Protein AF-A0A402D3D7-F1 (afdb_monomer)

Mean predicted aligned error: 7.22 Å

Organism: NCBI:txid2219043

Sequence (262 aa):
MSFYAYNIAIKGPTQAETASYFEGLGEIGVVTPQENGTTVFSSEDCTEKNHIERLARAASQRFACPALAMHNYDDALLWYQLIVNGQLADEYHSCPAYFDYGGRANIPEEPDGGNARTLCATWGIDNAWIPLIEGIFRETKNTTRDSPELSDEIRNFLWRGGELPSATSESEGSQFARALQALPQAMQDDFLSNFSQACIAAGVGDRTSEAASRFGFLQERGRHAALAAALGLPLSVLSLCSVEEEDMIPEGSILIGIDEEE

Solvent-accessible surface area (backbone atoms only — not comparable to full-atom values): 14201 Å² total; per-residue (Å²): 132,88,56,61,25,41,36,32,40,33,46,63,60,50,37,69,60,50,41,55,51,42,40,73,72,70,41,40,31,40,25,33,51,60,31,92,52,24,18,36,41,36,42,73,79,63,84,48,77,71,54,54,51,52,51,27,23,51,50,7,44,75,69,68,22,46,16,37,27,36,40,40,47,70,52,72,32,51,35,38,38,38,22,47,61,42,37,84,74,42,46,28,29,51,39,70,51,68,81,72,69,85,69,86,88,78,76,86,43,69,52,42,72,57,56,34,63,60,51,27,61,73,70,70,46,64,77,80,49,30,56,34,48,41,14,58,58,66,48,65,71,77,65,40,84,88,39,62,65,63,49,51,52,52,47,42,26,73,75,68,70,54,75,77,79,79,85,54,93,80,61,74,61,23,57,29,21,54,28,45,70,69,39,60,67,71,59,38,54,55,42,52,53,43,18,22,53,16,16,43,41,38,73,62,38,58,59,45,40,60,50,25,57,59,66,24,56,91,43,37,56,56,41,50,17,44,50,35,34,76,69,50,48,47,49,56,69,34,21,58,61,43,71,90,46,94,83,56,72,57,86,80,45,45,78,27,74,69,72,91,75,131

pLDDT: mean 82.97, std 15.51, range [39.25, 98.56]

Nearest PDB structures (foldseek):
  4d3g-assembly1_A  TM=5.718E-01  e=2.714E+00  Staphylococcus aureus
  4rwx-assembly1_B  TM=5.316E-01  e=2.433E+00  Listeria monocytogenes EGD-e

Radius of gyration: 18.37 Å; Cα contacts (8 Å, |Δi|>4): 488; chains: 1; bounding box: 43×35×58 Å

Structure (mmCIF, N/CA/C/O backbone):
data_AF-A0A402D3D7-F1
#
_entry.id   AF-A0A402D3D7-F1
#
loop_
_atom_site.group_PDB
_atom_site.id
_atom_site.type_symbol
_atom_site.label_atom_id
_atom_site.label_alt_id
_atom_site.label_comp_id
_atom_site.label_asym_id
_atom_site.label_entity_id
_atom_site.label_seq_id
_atom_site.pdbx_PDB_ins_code
_atom_site.Cartn_x
_atom_site.Cartn_y
_atom_site.Cartn_z
_atom_site.occupancy
_atom_site.B_iso_or_equiv
_atom_site.auth_seq_id
_atom_site.auth_comp_id
_atom_site.auth_asym_id
_atom_site.auth_atom_id
_atom_site.pdbx_PDB_model_num
ATOM 1 N N . MET A 1 1 ? 20.363 5.714 8.367 1.00 41.06 1 MET A N 1
ATOM 2 C CA . MET A 1 1 ? 19.462 5.114 9.369 1.00 41.06 1 MET A CA 1
ATOM 3 C C . MET A 1 1 ? 18.466 4.314 8.550 1.00 41.06 1 MET A C 1
ATOM 5 O O . MET A 1 1 ? 18.017 4.859 7.556 1.00 41.06 1 MET A O 1
ATOM 9 N N . SER A 1 2 ? 18.262 3.024 8.816 1.00 47.66 2 SER A N 1
ATOM 10 C CA . SER A 1 2 ? 17.297 2.237 8.032 1.00 47.66 2 SER A CA 1
ATOM 11 C C . SER A 1 2 ? 15.904 2.525 8.572 1.00 47.66 2 SER A C 1
ATOM 13 O O . SER A 1 2 ? 15.695 2.403 9.777 1.00 47.66 2 SER A O 1
ATOM 15 N N . PHE A 1 3 ? 14.998 2.951 7.699 1.00 59.91 3 PHE A N 1
ATOM 16 C CA . PHE A 1 3 ? 13.627 3.290 8.060 1.00 59.91 3 PHE A CA 1
ATOM 17 C C . PHE A 1 3 ? 12.706 2.125 7.699 1.00 59.91 3 PHE A C 1
ATOM 19 O O . PHE A 1 3 ? 12.794 1.575 6.598 1.00 59.91 3 PHE A O 1
ATOM 26 N N . TYR A 1 4 ? 11.846 1.744 8.642 1.00 66.06 4 TYR A N 1
ATOM 27 C CA . TYR A 1 4 ? 10.871 0.675 8.466 1.00 66.06 4 TYR A CA 1
ATOM 28 C C . TYR A 1 4 ? 9.486 1.255 8.650 1.00 66.06 4 TYR A C 1
ATOM 30 O O . TYR A 1 4 ? 9.070 1.542 9.768 1.00 66.06 4 TYR A O 1
ATOM 38 N N . ALA A 1 5 ? 8.779 1.436 7.545 1.00 72.69 5 ALA A N 1
ATOM 39 C CA . ALA A 1 5 ? 7.385 1.815 7.617 1.00 72.69 5 ALA A CA 1
ATOM 40 C C . ALA A 1 5 ? 6.522 0.566 7.598 1.00 72.69 5 ALA A C 1
ATOM 42 O O . ALA A 1 5 ? 6.539 -0.216 6.638 1.00 72.69 5 ALA A O 1
ATOM 43 N N . TYR A 1 6 ? 5.778 0.399 8.683 1.00 86.81 6 TYR A N 1
ATOM 44 C CA . TYR A 1 6 ? 4.852 -0.697 8.877 1.00 86.81 6 TYR A CA 1
ATOM 45 C C . TYR A 1 6 ? 3.434 -0.157 8.832 1.00 86.81 6 TYR A C 1
ATOM 47 O O . TYR A 1 6 ? 2.960 0.471 9.777 1.00 86.81 6 TYR A O 1
ATOM 55 N N . ASN A 1 7 ? 2.764 -0.426 7.717 1.00 91.06 7 ASN A N 1
ATOM 56 C CA . ASN A 1 7 ? 1.420 0.061 7.453 1.00 91.06 7 ASN A CA 1
ATOM 57 C C . ASN A 1 7 ? 0.422 -1.096 7.495 1.00 91.06 7 ASN A C 1
ATOM 59 O O . ASN A 1 7 ? 0.678 -2.172 6.952 1.00 91.06 7 ASN A O 1
ATOM 63 N N . ILE A 1 8 ? -0.748 -0.863 8.079 1.00 94.50 8 ILE A N 1
ATOM 64 C CA . ILE A 1 8 ? -1.906 -1.750 7.985 1.00 94.50 8 ILE A CA 1
ATOM 65 C C . ILE A 1 8 ? -3.037 -0.965 7.340 1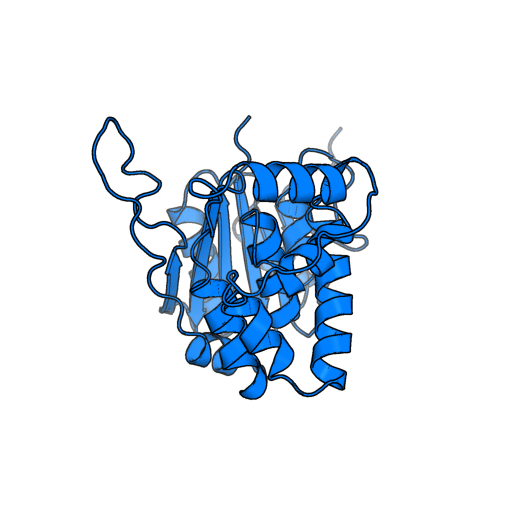.00 94.50 8 ILE A C 1
ATOM 67 O O . ILE A 1 8 ? -3.665 -0.132 7.992 1.00 94.50 8 ILE A O 1
ATOM 71 N N . ALA A 1 9 ? -3.330 -1.256 6.075 1.00 95.62 9 ALA A N 1
ATOM 72 C CA . ALA A 1 9 ? -4.543 -0.763 5.436 1.00 95.62 9 ALA A CA 1
ATOM 73 C C . ALA A 1 9 ? -5.720 -1.668 5.820 1.00 95.62 9 ALA A C 1
ATOM 75 O O . ALA A 1 9 ? -5.636 -2.888 5.677 1.00 95.62 9 ALA A O 1
ATOM 76 N N . ILE A 1 10 ? -6.822 -1.095 6.295 1.00 96.88 10 ILE A N 1
ATOM 77 C CA . ILE A 1 10 ? -8.006 -1.825 6.757 1.00 96.88 10 ILE A CA 1
ATOM 78 C C . ILE A 1 10 ? -9.222 -1.287 6.014 1.00 96.88 10 ILE A C 1
ATOM 80 O O . ILE A 1 10 ? -9.483 -0.085 6.002 1.00 96.88 10 ILE A O 1
ATOM 84 N N . LYS A 1 11 ? -9.978 -2.175 5.369 1.00 96.44 11 LYS A N 1
ATOM 85 C CA . LYS A 1 11 ? -11.151 -1.787 4.582 1.00 96.44 11 LYS A CA 1
ATOM 86 C C . LYS A 1 11 ? -12.425 -1.877 5.419 1.00 96.44 11 LYS A C 1
ATOM 88 O O . LYS A 1 11 ? -12.795 -2.962 5.844 1.00 96.44 11 LYS A O 1
ATOM 93 N N . GLY A 1 12 ? -13.148 -0.776 5.592 1.00 95.62 12 GLY A N 1
ATOM 94 C CA . GLY A 1 12 ? -14.454 -0.743 6.253 1.00 95.62 12 GLY A CA 1
ATOM 95 C C . GLY A 1 12 ? -14.534 0.146 7.496 1.00 95.62 12 GLY A C 1
ATOM 96 O O . GLY A 1 12 ? -15.350 1.071 7.477 1.00 95.62 12 GLY A O 1
ATOM 97 N N . PRO A 1 13 ? -13.761 -0.112 8.573 1.00 97.50 13 PRO A N 1
ATOM 98 C CA . PRO A 1 13 ? -13.899 0.641 9.814 1.00 97.50 13 PRO A CA 1
ATOM 99 C C . PRO A 1 13 ? -13.557 2.114 9.607 1.00 97.50 13 PRO A C 1
ATOM 101 O O . PRO A 1 13 ? -12.724 2.479 8.773 1.00 97.50 13 PRO A O 1
ATOM 104 N N . THR A 1 14 ? -14.213 2.969 10.380 1.00 97.50 14 THR A N 1
ATOM 105 C CA . THR A 1 14 ? -13.919 4.400 10.402 1.00 97.50 14 THR A CA 1
ATOM 106 C C . THR A 1 14 ? -12.546 4.664 11.019 1.00 97.50 14 THR A C 1
ATOM 108 O O . THR A 1 14 ? -11.968 3.823 11.716 1.00 97.50 14 THR A O 1
ATOM 111 N N . GLN A 1 15 ? -12.025 5.870 10.794 1.00 97.06 15 GLN A N 1
ATOM 112 C CA . GLN A 1 15 ? -10.768 6.314 11.393 1.00 97.06 15 GLN A CA 1
ATOM 113 C C . GLN A 1 15 ? -10.805 6.229 12.927 1.00 97.06 15 GLN A C 1
ATOM 115 O O . GLN A 1 15 ? -9.890 5.677 13.528 1.00 97.06 15 GLN A O 1
ATOM 120 N N . ALA A 1 16 ? -11.890 6.692 13.556 1.00 98.00 16 ALA A N 1
ATOM 121 C CA . ALA A 1 16 ? -12.041 6.672 15.012 1.00 98.00 16 ALA A CA 1
ATOM 122 C C . ALA A 1 16 ? -12.113 5.246 15.587 1.00 98.00 16 ALA A C 1
ATOM 124 O O . ALA A 1 16 ? -11.508 4.967 16.619 1.00 98.00 16 ALA A O 1
ATOM 125 N N . GLU A 1 17 ? -12.816 4.325 14.917 1.00 98.38 17 GLU A N 1
ATOM 126 C CA . GLU A 1 17 ? -12.851 2.912 15.323 1.00 98.38 17 GLU A CA 1
ATOM 127 C C . GLU A 1 17 ? -11.474 2.255 15.203 1.00 98.38 17 GLU A C 1
ATOM 129 O O . GLU A 1 17 ? -11.086 1.476 16.073 1.00 98.38 17 GLU A O 1
ATOM 134 N N . THR A 1 18 ? -10.739 2.584 14.138 1.00 97.81 18 THR A N 1
ATOM 135 C CA . THR A 1 18 ? -9.381 2.082 13.902 1.00 97.81 18 THR A CA 1
ATOM 136 C C . THR A 1 18 ? -8.417 2.604 14.971 1.00 97.81 18 THR A C 1
ATOM 138 O O . THR A 1 18 ? -7.719 1.807 15.593 1.00 97.81 18 THR A O 1
ATOM 141 N N . ALA A 1 19 ? -8.434 3.913 15.244 1.00 97.38 19 ALA A N 1
ATOM 142 C CA . ALA A 1 19 ? -7.604 4.550 16.266 1.00 97.38 19 ALA A CA 1
ATOM 143 C C . ALA A 1 19 ? -7.889 3.997 17.663 1.00 97.38 19 ALA A C 1
ATOM 145 O O . ALA A 1 19 ? -6.980 3.492 18.312 1.00 97.38 19 ALA A O 1
ATOM 146 N N . SER A 1 20 ? -9.159 3.974 18.079 1.00 97.88 20 SER A N 1
ATOM 147 C CA . SER A 1 20 ? -9.550 3.443 19.389 1.00 97.88 20 SER A CA 1
ATOM 148 C C . SER A 1 20 ? -9.161 1.971 19.567 1.00 97.88 20 SER A C 1
ATOM 150 O O . SER A 1 20 ? -8.828 1.545 20.672 1.00 97.88 20 SER A O 1
ATOM 152 N N . TYR A 1 21 ? -9.193 1.176 18.492 1.00 98.12 21 TYR A N 1
ATOM 153 C CA . TYR A 1 21 ? -8.779 -0.221 18.554 1.00 98.12 21 TYR A CA 1
ATOM 154 C C . TYR A 1 21 ? -7.278 -0.378 18.796 1.00 98.12 21 TYR A C 1
ATOM 156 O O . TYR A 1 21 ? -6.904 -1.113 19.708 1.00 98.12 21 TYR A O 1
ATOM 164 N N . PHE A 1 22 ? -6.434 0.295 18.010 1.00 96.56 22 PHE A N 1
ATOM 165 C CA . PHE A 1 22 ? -4.980 0.200 18.164 1.00 96.56 22 PHE A CA 1
ATOM 166 C C . PHE A 1 22 ? -4.492 0.860 19.459 1.00 96.56 22 PHE A C 1
ATOM 168 O O . PHE A 1 22 ? -3.678 0.270 20.164 1.00 96.56 22 PHE A O 1
ATOM 175 N N . GLU A 1 23 ? -5.080 1.989 19.858 1.00 95.94 23 GLU A N 1
ATOM 176 C CA . GLU A 1 23 ? -4.831 2.611 21.163 1.00 95.94 23 GLU A CA 1
ATOM 177 C C . GLU A 1 23 ? -5.182 1.653 22.314 1.00 95.94 23 GLU A C 1
ATOM 179 O O . GLU A 1 23 ? -4.407 1.473 23.250 1.00 95.94 23 GLU A O 1
ATOM 184 N N . GLY A 1 24 ? -6.313 0.944 22.220 1.00 96.88 24 GLY A N 1
ATOM 185 C CA . GLY A 1 24 ? -6.710 -0.066 23.204 1.00 96.88 24 GLY A CA 1
ATOM 186 C C . GLY A 1 24 ? -5.789 -1.292 23.272 1.00 96.88 24 GLY A C 1
ATOM 187 O O . GLY A 1 24 ? -5.840 -2.034 24.256 1.00 96.88 24 GLY A O 1
ATOM 188 N N . LEU A 1 25 ? -4.955 -1.517 22.251 1.00 95.06 25 LEU A N 1
ATOM 189 C CA . LEU A 1 25 ? -3.884 -2.519 22.258 1.00 95.06 25 LEU A CA 1
ATOM 190 C C . LEU A 1 25 ? -2.564 -1.972 22.829 1.00 95.06 25 LEU A C 1
ATOM 192 O O . LEU A 1 25 ? -1.652 -2.762 23.065 1.00 95.06 25 LEU A O 1
ATOM 196 N N . GLY A 1 26 ? -2.485 -0.665 23.101 1.00 93.81 26 GLY A N 1
ATOM 197 C CA . GLY A 1 26 ? -1.270 0.022 23.537 1.00 93.81 26 GLY A CA 1
ATOM 198 C C . GLY A 1 26 ? -0.307 0.343 22.395 1.00 93.81 26 GLY A C 1
ATOM 199 O O . GLY A 1 26 ? 0.878 0.528 22.653 1.00 93.81 26 GLY A O 1
ATOM 200 N N . GLU A 1 27 ? -0.791 0.363 21.150 1.00 93.19 27 GLU A N 1
ATOM 201 C CA . GLU A 1 27 ? 0.029 0.696 19.987 1.00 93.19 27 GLU A CA 1
ATOM 202 C C . GLU A 1 27 ? 0.238 2.207 19.858 1.00 93.19 27 GLU A C 1
ATOM 204 O O . GLU A 1 27 ? -0.657 3.000 20.161 1.00 93.19 27 GLU A O 1
ATOM 209 N N . ILE A 1 28 ? 1.415 2.581 19.356 1.00 91.19 28 ILE A N 1
ATOM 210 C CA . ILE A 1 28 ? 1.807 3.967 19.087 1.00 91.19 28 ILE A CA 1
ATOM 211 C C . ILE A 1 28 ? 1.904 4.168 17.576 1.00 91.19 28 ILE A C 1
ATOM 213 O O . ILE A 1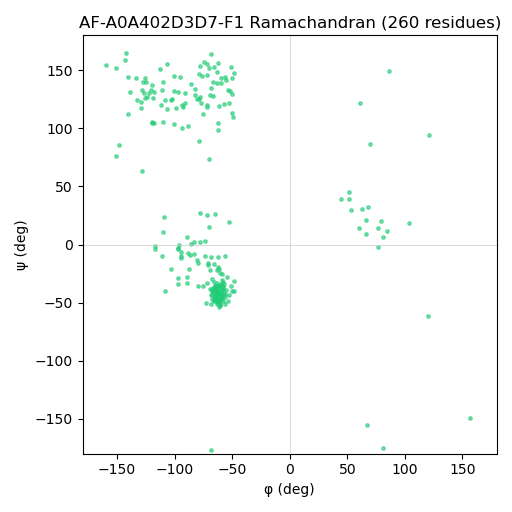 28 ? 2.496 3.349 16.859 1.00 91.19 28 ILE A O 1
ATOM 217 N N . GLY A 1 29 ? 1.317 5.257 17.088 1.00 90.88 29 GLY A N 1
ATOM 218 C CA . GLY A 1 29 ? 1.447 5.655 15.696 1.00 90.88 29 GLY A CA 1
ATOM 219 C C . GLY A 1 29 ? 0.316 6.538 15.192 1.00 90.88 29 GLY A C 1
ATOM 220 O O . GLY A 1 29 ? -0.280 7.319 15.932 1.00 90.88 29 GLY A O 1
ATOM 221 N N . VAL A 1 30 ? 0.016 6.409 13.901 1.00 91.75 30 VAL A N 1
ATOM 222 C CA . VAL A 1 30 ? -0.854 7.343 13.177 1.00 91.75 30 VAL A CA 1
ATOM 223 C C . VAL A 1 30 ? -1.954 6.591 12.442 1.00 91.75 30 VAL A C 1
ATOM 225 O O . VAL A 1 30 ? -1.682 5.629 11.724 1.00 91.75 30 VAL A O 1
ATOM 228 N N . VAL A 1 31 ? -3.198 7.055 12.570 1.00 94.12 31 VAL A N 1
ATOM 229 C CA . VAL A 1 31 ? -4.339 6.564 11.788 1.00 94.12 31 VAL A CA 1
ATOM 230 C C . VAL A 1 31 ? -4.828 7.631 10.818 1.00 94.12 31 VAL A C 1
ATOM 232 O O . VAL A 1 31 ? -5.282 8.705 11.218 1.00 94.12 31 VAL A O 1
ATOM 235 N N . THR A 1 32 ? -4.799 7.310 9.530 1.00 93.62 32 THR A N 1
ATOM 236 C CA . THR A 1 32 ? -5.156 8.229 8.444 1.00 93.62 32 THR A CA 1
ATOM 237 C C . THR A 1 32 ? -6.670 8.435 8.344 1.00 93.62 32 THR A C 1
ATOM 239 O O . THR A 1 32 ? -7.439 7.542 8.729 1.00 93.62 32 THR A O 1
ATOM 242 N N . PRO A 1 33 ? -7.133 9.552 7.749 1.00 93.44 33 PRO A N 1
ATOM 243 C CA . PRO A 1 33 ? -8.512 9.664 7.294 1.00 93.44 33 PRO A CA 1
ATOM 244 C C . PRO A 1 33 ? -8.915 8.471 6.421 1.00 93.44 33 PRO A C 1
ATOM 246 O O . PRO A 1 33 ? -8.077 7.832 5.775 1.00 93.44 33 PRO A O 1
ATOM 249 N N . GLN A 1 34 ? -10.211 8.161 6.417 1.00 93.56 34 GLN A N 1
ATOM 250 C CA . GLN A 1 34 ? -10.735 7.107 5.560 1.00 93.56 34 GLN A CA 1
ATOM 251 C C . GLN A 1 34 ? -10.852 7.620 4.120 1.00 93.56 34 GLN A C 1
ATOM 253 O O . GLN A 1 34 ? -11.614 8.548 3.853 1.00 93.56 34 GLN A O 1
ATOM 258 N N . GLU A 1 35 ? -10.175 6.960 3.185 1.00 91.81 35 GLU A N 1
ATOM 259 C CA . GLU A 1 35 ? -10.289 7.222 1.748 1.00 91.81 35 GLU A CA 1
ATOM 260 C C . GLU A 1 35 ? -10.752 5.947 1.047 1.00 91.81 35 GLU A C 1
ATOM 262 O O . GLU A 1 35 ? -10.261 4.857 1.332 1.00 91.81 35 GLU A O 1
ATOM 267 N N . ASN A 1 36 ? -11.753 6.054 0.169 1.00 90.69 36 ASN A N 1
ATOM 268 C CA . ASN A 1 36 ? -12.335 4.910 -0.551 1.00 90.69 36 ASN A CA 1
ATOM 269 C C . ASN A 1 36 ? -12.787 3.744 0.357 1.00 90.69 36 ASN A C 1
ATOM 271 O O . ASN A 1 36 ? -12.796 2.580 -0.046 1.00 90.69 36 ASN A O 1
ATOM 275 N N . GLY A 1 37 ? -13.191 4.058 1.593 1.00 94.62 37 GLY A N 1
ATOM 276 C CA . GLY A 1 37 ? -13.579 3.058 2.588 1.00 94.62 37 GLY A CA 1
ATOM 277 C C . GLY A 1 37 ? -12.399 2.334 3.241 1.00 94.62 37 GLY A C 1
ATOM 278 O O . GLY A 1 37 ? -12.615 1.309 3.880 1.00 94.62 37 GLY A O 1
ATOM 279 N N . THR A 1 38 ? -11.173 2.837 3.099 1.00 95.81 38 THR A N 1
ATOM 280 C CA . THR A 1 38 ? -9.959 2.282 3.703 1.00 95.81 38 THR A CA 1
ATOM 281 C C . THR A 1 38 ? -9.327 3.289 4.657 1.00 95.81 38 THR A C 1
ATOM 283 O O . THR A 1 38 ? -9.138 4.451 4.310 1.00 95.81 38 THR A O 1
ATOM 286 N N . THR A 1 39 ? -8.988 2.834 5.859 1.00 95.44 39 THR A N 1
ATOM 287 C CA . THR A 1 39 ? -8.128 3.545 6.814 1.00 95.44 39 THR A CA 1
ATOM 288 C C . THR A 1 39 ? -6.770 2.873 6.860 1.00 95.44 39 THR A C 1
ATOM 290 O O . THR A 1 39 ? -6.646 1.687 6.546 1.00 95.44 39 THR A O 1
ATOM 293 N N . VAL A 1 40 ? -5.739 3.618 7.240 1.00 94.38 40 VAL A N 1
ATOM 294 C CA . VAL A 1 40 ? -4.388 3.077 7.383 1.00 94.38 40 VAL A CA 1
ATOM 295 C C . VAL A 1 40 ? -3.885 3.408 8.768 1.00 94.38 40 VAL A C 1
ATOM 297 O O . VAL A 1 40 ? -3.969 4.554 9.195 1.00 94.38 40 VAL A O 1
ATOM 300 N N . PHE A 1 41 ? -3.370 2.397 9.453 1.00 93.81 41 PHE A N 1
ATOM 301 C CA . PHE A 1 41 ? -2.575 2.570 10.657 1.00 93.81 41 PHE A CA 1
ATOM 302 C C . PHE A 1 41 ? -1.096 2.400 10.308 1.00 93.81 41 PHE A C 1
ATOM 304 O O . PHE A 1 41 ? -0.726 1.369 9.744 1.00 93.81 41 PHE A O 1
ATOM 311 N N . SER A 1 42 ? -0.270 3.387 10.639 1.00 90.75 42 SER A N 1
ATOM 312 C CA . SER A 1 42 ? 1.188 3.286 10.579 1.00 90.75 42 SER A CA 1
ATOM 313 C C . SER A 1 42 ? 1.744 3.230 11.987 1.00 90.75 42 SER A C 1
ATOM 315 O O . SER A 1 42 ? 1.483 4.132 12.781 1.00 90.75 42 SER A O 1
ATOM 317 N N . SER A 1 43 ? 2.512 2.185 12.279 1.00 88.38 43 SER A N 1
ATOM 318 C CA . SER A 1 43 ? 3.165 2.005 13.576 1.00 88.38 43 SER A CA 1
ATOM 319 C C . SER A 1 43 ? 4.506 2.738 13.616 1.00 88.38 43 SER A C 1
ATOM 321 O O . SER A 1 43 ? 5.265 2.673 12.648 1.00 88.38 43 SER A O 1
ATOM 323 N N . GLU A 1 44 ? 4.807 3.394 14.737 1.00 82.50 44 GLU A N 1
ATOM 324 C CA . GLU A 1 44 ? 6.103 4.056 14.968 1.00 82.50 44 GLU A CA 1
ATOM 325 C C . GLU A 1 44 ? 7.150 3.136 15.612 1.00 82.50 44 GLU A C 1
ATOM 327 O O . GLU A 1 44 ? 8.344 3.303 15.375 1.00 82.50 44 GLU A O 1
ATOM 332 N N . ASP A 1 45 ? 6.717 2.137 16.387 1.00 76.12 45 ASP A N 1
ATOM 333 C CA . ASP A 1 45 ? 7.607 1.283 17.196 1.00 76.12 45 ASP A CA 1
ATOM 334 C C . ASP A 1 45 ? 7.708 -0.162 16.672 1.00 76.12 45 ASP A C 1
ATOM 336 O O . ASP A 1 45 ? 8.250 -1.074 17.306 1.00 76.12 45 ASP A O 1
ATOM 340 N N . CYS A 1 46 ? 7.189 -0.424 15.473 1.00 71.25 46 CYS A N 1
ATOM 341 C CA . CYS A 1 46 ? 7.316 -1.749 14.895 1.00 71.25 46 CYS A CA 1
ATOM 342 C C . CYS A 1 46 ? 8.747 -1.941 14.378 1.00 71.25 46 CYS A C 1
ATOM 344 O O . CYS A 1 46 ? 9.176 -1.322 13.412 1.00 71.25 46 CYS A O 1
ATOM 346 N N . THR A 1 47 ? 9.501 -2.830 15.019 1.00 70.50 47 THR A N 1
ATOM 347 C CA . THR A 1 47 ? 10.837 -3.260 14.562 1.00 70.50 47 THR A CA 1
ATOM 348 C C . THR A 1 47 ? 10.848 -4.713 14.081 1.00 70.50 47 THR A C 1
ATOM 350 O O . THR A 1 47 ? 11.806 -5.157 13.448 1.00 70.50 47 THR A O 1
ATOM 353 N N . GLU A 1 48 ? 9.760 -5.455 14.316 1.00 75.44 48 GLU A N 1
ATOM 354 C CA . GLU A 1 48 ? 9.644 -6.880 14.010 1.00 75.44 48 GLU A CA 1
ATOM 355 C C . GLU A 1 48 ? 8.524 -7.172 13.002 1.00 75.44 48 GLU A C 1
ATOM 357 O O . GLU A 1 48 ? 7.350 -6.917 13.269 1.00 75.44 48 GLU A O 1
ATOM 362 N N . LYS A 1 49 ? 8.850 -7.865 11.899 1.00 72.50 49 LYS A N 1
ATOM 363 C CA . LYS A 1 49 ? 7.869 -8.361 10.906 1.00 72.50 49 LYS A CA 1
ATOM 364 C C . LYS A 1 49 ? 6.682 -9.095 11.550 1.00 72.50 49 LYS A C 1
ATOM 366 O O . LYS A 1 49 ? 5.540 -8.934 11.138 1.00 72.50 49 LYS A O 1
ATOM 371 N N . ASN A 1 50 ? 6.936 -9.897 12.581 1.00 84.94 50 ASN A N 1
ATOM 372 C CA . ASN A 1 50 ? 5.886 -10.686 13.228 1.00 84.94 50 ASN A CA 1
ATOM 373 C C . ASN A 1 50 ? 4.882 -9.823 14.004 1.00 84.94 50 ASN A C 1
ATOM 375 O O . ASN A 1 50 ? 3.784 -10.290 14.299 1.00 84.94 50 ASN A O 1
ATOM 379 N N . HIS A 1 51 ? 5.256 -8.604 14.393 1.00 89.19 51 HIS A N 1
ATOM 380 C CA . HIS A 1 51 ? 4.384 -7.714 15.144 1.00 89.19 51 HIS A CA 1
ATOM 381 C C . HIS A 1 51 ? 3.268 -7.156 14.250 1.00 89.19 51 HIS A C 1
ATOM 383 O O . HIS A 1 51 ? 2.092 -7.352 14.564 1.00 89.19 51 HIS A O 1
ATOM 389 N N . ILE A 1 52 ? 3.612 -6.603 13.081 1.00 89.75 52 ILE A N 1
ATOM 390 C CA . ILE A 1 52 ? 2.621 -6.037 12.153 1.00 89.75 52 ILE A CA 1
ATOM 391 C C . ILE A 1 52 ? 1.639 -7.089 11.618 1.00 89.75 52 ILE A C 1
ATOM 393 O O . ILE A 1 52 ? 0.445 -6.823 11.485 1.00 89.75 52 ILE A O 1
ATOM 397 N N . GLU A 1 53 ? 2.112 -8.318 11.383 1.00 92.44 53 GLU A N 1
ATOM 398 C CA . GLU A 1 53 ? 1.255 -9.433 10.977 1.00 92.44 53 GLU A CA 1
ATOM 399 C C . GLU A 1 53 ? 0.202 -9.735 12.053 1.00 92.44 53 GLU A C 1
ATOM 401 O O . GLU A 1 53 ? -0.987 -9.864 11.749 1.00 92.44 53 GLU A O 1
ATOM 406 N N . ARG A 1 54 ? 0.615 -9.836 13.325 1.00 94.88 54 ARG A N 1
ATOM 407 C CA . ARG A 1 54 ? -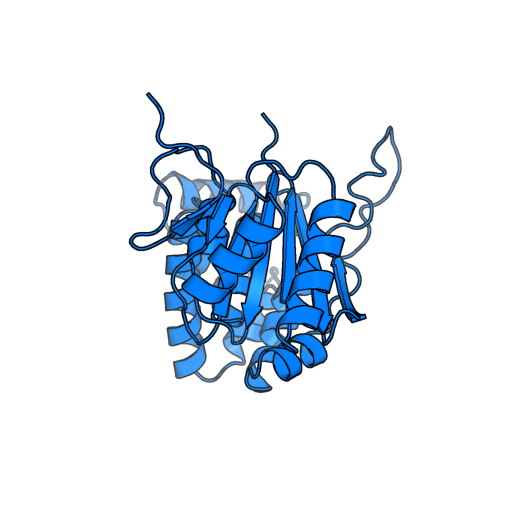0.315 -10.105 14.433 1.00 94.88 54 ARG A CA 1
ATOM 408 C C . ARG A 1 54 ? -1.362 -9.006 14.554 1.00 94.88 54 ARG A C 1
ATOM 410 O O . ARG A 1 54 ? -2.540 -9.326 14.709 1.00 94.88 54 ARG A O 1
ATOM 417 N N . LEU A 1 55 ? -0.945 -7.747 14.448 1.00 95.62 55 LEU A N 1
ATOM 418 C CA . LEU A 1 55 ? -1.842 -6.598 14.488 1.00 95.62 55 LEU A CA 1
ATOM 419 C C . LEU A 1 55 ? -2.857 -6.621 13.344 1.00 95.62 55 LEU A C 1
ATOM 421 O O . LEU A 1 55 ? -4.057 -6.500 13.586 1.00 95.62 55 LEU A O 1
ATOM 425 N N . ALA A 1 56 ? -2.414 -6.864 12.110 1.00 96.62 56 ALA A N 1
ATOM 426 C CA . ALA A 1 56 ? -3.305 -6.923 10.957 1.00 96.62 56 ALA A CA 1
ATOM 427 C C . ALA A 1 56 ? -4.293 -8.099 11.044 1.00 96.62 56 ALA A C 1
ATOM 429 O O . ALA A 1 56 ? -5.469 -7.949 10.704 1.00 96.62 56 ALA A O 1
ATOM 430 N N . ARG A 1 57 ? -3.863 -9.256 11.570 1.00 97.94 57 ARG A N 1
ATOM 431 C CA . ARG A 1 57 ? -4.757 -10.391 11.861 1.00 97.94 57 ARG A CA 1
ATOM 432 C C . ARG A 1 57 ? -5.796 -10.049 12.908 1.00 97.94 57 ARG A C 1
ATOM 434 O O . ARG A 1 57 ? -6.979 -10.316 12.690 1.00 97.94 57 ARG A O 1
ATOM 441 N N . ALA A 1 58 ? -5.367 -9.450 14.013 1.00 97.75 58 ALA A N 1
ATOM 442 C CA . ALA A 1 58 ? -6.254 -9.067 15.096 1.00 97.75 58 ALA A CA 1
ATOM 443 C C . ALA A 1 58 ? -7.283 -8.025 14.620 1.00 97.75 58 ALA A C 1
ATOM 445 O O . ALA A 1 58 ? -8.480 -8.213 14.843 1.00 97.75 58 ALA A O 1
ATOM 446 N N . ALA A 1 59 ? -6.850 -7.012 13.863 1.00 98.06 59 ALA A N 1
ATOM 447 C CA . ALA A 1 59 ? -7.719 -5.999 13.271 1.00 98.06 59 ALA A CA 1
ATOM 448 C C . ALA A 1 59 ? -8.718 -6.606 12.272 1.00 98.06 59 ALA A C 1
ATOM 450 O O . ALA A 1 59 ? -9.928 -6.407 12.398 1.00 98.06 59 ALA A O 1
ATOM 451 N N . SER A 1 60 ? -8.238 -7.417 11.323 1.00 98.56 60 SER A N 1
ATOM 452 C CA . SER A 1 60 ? -9.086 -8.097 10.338 1.00 98.56 60 SER A CA 1
ATOM 453 C C . SER A 1 60 ? -10.162 -8.958 11.007 1.00 98.56 60 SER A C 1
ATOM 455 O O . SER A 1 60 ? -11.328 -8.926 10.608 1.00 98.56 60 SER A O 1
ATOM 457 N N . GLN A 1 61 ? -9.800 -9.696 12.059 1.00 98.38 61 GLN A N 1
ATOM 458 C CA . GLN A 1 61 ? -10.743 -10.497 12.834 1.00 98.38 61 GLN A CA 1
ATOM 459 C C . GLN A 1 61 ? -11.728 -9.625 13.623 1.00 98.38 61 GLN A C 1
ATOM 461 O O . GLN A 1 61 ? -12.925 -9.911 13.638 1.00 98.38 61 GLN A O 1
ATOM 466 N N . ARG A 1 62 ? -11.244 -8.558 14.271 1.00 98.12 62 ARG A N 1
ATOM 467 C CA . ARG A 1 62 ? -12.050 -7.657 15.107 1.00 98.12 62 ARG A CA 1
ATOM 468 C C . ARG A 1 62 ? -13.128 -6.929 14.313 1.00 98.12 62 ARG A C 1
ATOM 470 O O . ARG A 1 62 ? -14.236 -6.751 14.826 1.00 98.12 62 ARG A O 1
ATOM 477 N N . PHE A 1 63 ? -12.782 -6.481 13.112 1.00 98.19 63 PHE A N 1
ATOM 478 C CA . PHE A 1 63 ? -13.658 -5.707 12.237 1.00 98.19 63 PHE A CA 1
ATOM 479 C C . PHE A 1 63 ? -14.368 -6.569 11.185 1.00 98.19 63 PHE A C 1
ATOM 481 O O . PHE A 1 63 ? -15.192 -6.047 10.441 1.00 98.19 63 PHE A O 1
ATOM 488 N N . ALA A 1 64 ? -14.075 -7.876 11.133 1.00 97.69 64 ALA A N 1
ATOM 489 C CA . ALA A 1 64 ? -14.603 -8.812 10.137 1.00 97.69 64 ALA A CA 1
ATOM 490 C C . ALA A 1 64 ? -14.416 -8.304 8.696 1.00 97.69 64 ALA A C 1
ATOM 492 O O . ALA A 1 64 ? -15.336 -8.328 7.875 1.00 97.69 64 ALA A O 1
ATOM 493 N N . CYS A 1 65 ? -13.217 -7.799 8.406 1.00 97.75 65 CYS A N 1
ATOM 494 C CA . CYS A 1 65 ? -12.901 -7.159 7.136 1.00 97.75 65 CYS A CA 1
ATOM 495 C C . CYS A 1 65 ? -11.478 -7.485 6.660 1.00 97.75 65 CYS A C 1
ATOM 497 O O . CYS A 1 65 ? -10.666 -7.995 7.441 1.00 97.75 65 CYS A O 1
ATOM 499 N N . PRO A 1 66 ? -11.153 -7.234 5.381 1.00 98.19 66 PRO A N 1
ATOM 500 C CA . PRO A 1 66 ? -9.791 -7.383 4.894 1.00 98.19 66 PRO A CA 1
ATOM 501 C C . PRO A 1 66 ? -8.828 -6.369 5.515 1.00 98.19 66 PRO A C 1
ATOM 503 O O . PRO A 1 66 ? -9.151 -5.185 5.636 1.00 98.19 66 PRO A O 1
ATOM 506 N N . ALA A 1 67 ? -7.625 -6.836 5.830 1.00 97.81 67 ALA A N 1
ATOM 507 C CA . ALA A 1 67 ? -6.485 -6.002 6.180 1.00 97.81 67 ALA A CA 1
ATOM 508 C C . ALA A 1 67 ? -5.292 -6.348 5.282 1.00 97.81 67 ALA A C 1
ATOM 510 O O . ALA A 1 67 ? -5.082 -7.512 4.938 1.00 97.81 67 ALA A O 1
ATOM 511 N N . LEU A 1 68 ? -4.512 -5.338 4.915 1.00 95.94 68 LEU A N 1
ATOM 512 C CA . LEU A 1 68 ? -3.277 -5.475 4.156 1.00 95.94 68 LEU A CA 1
ATOM 513 C C . LEU A 1 68 ? -2.133 -4.956 5.026 1.00 95.94 68 LEU A C 1
ATOM 515 O O . LEU A 1 68 ? -1.996 -3.748 5.211 1.00 95.94 68 LEU A O 1
ATOM 519 N N . ALA A 1 69 ? -1.341 -5.873 5.580 1.00 93.88 69 ALA A N 1
ATOM 520 C CA . ALA A 1 69 ? -0.092 -5.523 6.243 1.00 93.88 69 ALA A CA 1
ATOM 521 C C . ALA A 1 69 ? 0.963 -5.282 5.166 1.00 93.88 69 ALA A C 1
ATOM 523 O O . ALA A 1 69 ? 1.183 -6.154 4.328 1.00 93.88 69 ALA A O 1
ATOM 524 N N . MET A 1 70 ? 1.602 -4.122 5.182 1.00 90.19 70 MET A N 1
ATOM 525 C CA . MET A 1 70 ? 2.620 -3.724 4.219 1.00 90.19 70 MET A CA 1
ATOM 526 C C . MET A 1 70 ? 3.895 -3.331 4.948 1.00 90.19 70 MET A C 1
ATOM 528 O O . MET A 1 70 ? 3.857 -2.649 5.973 1.00 90.19 70 MET A O 1
ATOM 532 N N . HIS A 1 71 ? 5.023 -3.739 4.380 1.00 84.94 71 HIS A N 1
ATOM 533 C CA . HIS A 1 71 ? 6.343 -3.362 4.857 1.00 84.94 71 HIS A CA 1
ATOM 534 C C . HIS A 1 71 ? 7.189 -2.921 3.668 1.00 84.94 71 HIS A C 1
ATOM 536 O O . HIS A 1 71 ? 7.358 -3.678 2.706 1.00 84.94 71 HIS A O 1
ATOM 542 N N . ASN A 1 72 ? 7.722 -1.705 3.761 1.00 76.81 72 ASN A N 1
ATOM 543 C CA . ASN A 1 72 ? 8.772 -1.224 2.877 1.00 76.81 72 ASN A CA 1
ATOM 544 C C . ASN A 1 72 ? 10.091 -1.194 3.656 1.00 76.81 72 ASN A C 1
ATOM 546 O O . ASN A 1 72 ? 10.209 -0.468 4.643 1.00 76.81 72 ASN A O 1
ATOM 550 N N . TYR A 1 73 ? 11.064 -1.993 3.219 1.00 76.56 73 TYR A N 1
ATOM 551 C CA . TYR A 1 73 ? 12.393 -2.038 3.827 1.00 76.56 73 TYR A CA 1
ATOM 552 C C . TYR A 1 73 ? 13.368 -1.222 2.979 1.00 76.56 73 TYR A C 1
ATOM 554 O O . TYR A 1 73 ? 13.788 -1.703 1.923 1.00 76.56 73 TYR A O 1
ATOM 562 N N . ASP A 1 74 ? 13.721 -0.014 3.437 1.00 74.88 74 ASP A N 1
ATOM 563 C CA . ASP A 1 74 ? 14.753 0.862 2.842 1.00 74.88 74 ASP A CA 1
ATOM 564 C C . ASP A 1 74 ? 14.677 0.956 1.302 1.00 74.88 74 ASP A C 1
ATOM 566 O O . ASP A 1 74 ? 15.677 0.875 0.589 1.00 74.88 74 ASP A O 1
ATOM 570 N N . ASP A 1 75 ? 13.452 1.010 0.769 1.00 73.56 75 ASP A N 1
ATOM 571 C CA . ASP A 1 75 ? 13.127 1.094 -0.667 1.00 73.56 75 ASP A CA 1
ATOM 572 C C . ASP A 1 75 ? 13.635 -0.062 -1.521 1.00 73.56 75 ASP A C 1
ATOM 574 O O . ASP A 1 75 ? 13.666 -0.003 -2.760 1.00 73.56 75 ASP A O 1
ATOM 578 N N . ALA A 1 76 ? 14.043 -1.127 -0.851 1.00 76.00 76 ALA A N 1
ATOM 579 C CA . ALA A 1 76 ? 14.671 -2.280 -1.443 1.00 76.00 76 ALA A CA 1
ATOM 580 C C . ALA A 1 76 ? 13.706 -3.456 -1.567 1.00 76.00 76 ALA A C 1
ATOM 582 O O . ALA A 1 76 ? 13.931 -4.310 -2.432 1.00 76.00 76 ALA A O 1
ATOM 583 N N . LEU A 1 77 ? 12.627 -3.460 -0.775 1.00 82.56 77 LEU A N 1
ATOM 584 C CA . LEU A 1 77 ? 11.640 -4.528 -0.738 1.00 82.56 77 LEU A CA 1
ATOM 585 C C . LEU A 1 77 ? 10.207 -3.997 -0.638 1.00 82.56 77 LEU A C 1
ATOM 587 O O . LEU A 1 77 ? 9.904 -3.218 0.258 1.00 82.56 77 LEU A O 1
ATOM 591 N N . LEU A 1 78 ? 9.327 -4.514 -1.498 1.00 87.00 78 LEU A N 1
ATOM 592 C CA . LEU A 1 78 ? 7.878 -4.500 -1.311 1.00 87.00 78 LEU A CA 1
ATOM 593 C C . LEU A 1 78 ? 7.448 -5.862 -0.771 1.00 87.00 78 LEU A C 1
ATOM 595 O O . LEU A 1 78 ? 7.602 -6.883 -1.447 1.00 87.00 78 LEU A O 1
ATOM 599 N N . TRP A 1 79 ? 6.884 -5.860 0.430 1.00 90.12 79 TRP A N 1
ATOM 600 C CA . TRP A 1 79 ? 6.271 -7.029 1.044 1.00 90.12 79 TRP A CA 1
ATOM 601 C C . TRP A 1 79 ? 4.855 -6.699 1.506 1.00 90.12 79 TRP A C 1
ATOM 603 O O . TRP A 1 79 ? 4.613 -5.621 2.059 1.00 90.12 79 TRP A O 1
ATOM 613 N N . TYR A 1 80 ? 3.924 -7.634 1.313 1.00 93.38 80 TYR A N 1
ATOM 614 C CA . TYR A 1 80 ? 2.618 -7.544 1.954 1.00 93.38 80 TYR A CA 1
ATOM 615 C C . TYR A 1 80 ? 2.072 -8.900 2.386 1.00 93.38 80 TYR A C 1
ATOM 617 O O . TYR A 1 80 ? 2.396 -9.934 1.805 1.00 93.38 80 TYR A O 1
ATOM 625 N N . GLN A 1 81 ? 1.147 -8.859 3.342 1.00 95.88 81 GLN A N 1
ATOM 626 C CA . GLN A 1 81 ? 0.215 -9.942 3.636 1.00 95.88 81 GLN A CA 1
ATOM 627 C C . GLN A 1 81 ? -1.222 -9.441 3.560 1.00 95.88 81 GLN A C 1
ATOM 629 O O . GLN A 1 81 ? -1.602 -8.476 4.226 1.00 95.88 81 GLN A O 1
ATOM 634 N N . LEU A 1 82 ? -2.029 -10.135 2.762 1.00 97.81 82 LEU A N 1
ATOM 635 C CA . LEU A 1 82 ? -3.466 -9.946 2.699 1.00 97.81 82 LEU A CA 1
ATOM 636 C C . LEU A 1 82 ? -4.128 -10.887 3.697 1.00 97.81 82 LEU A C 1
ATOM 638 O O . LEU A 1 82 ? -3.987 -12.110 3.624 1.00 97.81 82 LEU A O 1
ATOM 642 N N . ILE A 1 83 ? -4.884 -10.309 4.616 1.00 98.50 83 ILE A N 1
ATOM 643 C CA . ILE A 1 83 ? -5.506 -11.026 5.716 1.00 98.50 83 ILE A CA 1
ATOM 644 C C . ILE A 1 83 ? -7.014 -10.814 5.657 1.00 98.50 83 ILE A C 1
ATOM 646 O O . ILE A 1 83 ? -7.497 -9.689 5.547 1.00 98.50 83 ILE A O 1
ATOM 650 N N . VAL A 1 84 ? -7.770 -11.907 5.739 1.00 98.19 84 VAL A N 1
ATOM 651 C CA . VAL A 1 84 ? -9.234 -11.902 5.691 1.00 98.19 84 VAL A CA 1
ATOM 652 C C . VAL A 1 84 ? -9.763 -12.707 6.868 1.00 98.19 84 VAL A C 1
ATOM 654 O O . VAL A 1 84 ? -9.433 -13.881 7.029 1.00 98.19 84 VAL A O 1
ATOM 657 N N . ASN A 1 85 ? -10.587 -12.075 7.706 1.00 97.06 85 ASN A N 1
ATOM 658 C CA . ASN A 1 85 ? -11.118 -12.662 8.939 1.00 97.06 85 ASN A CA 1
ATOM 659 C C . ASN A 1 85 ? -10.015 -13.259 9.841 1.00 97.06 85 ASN A C 1
ATOM 661 O O . ASN A 1 85 ? -10.174 -14.342 10.405 1.00 97.06 85 ASN A O 1
ATOM 665 N N . GLY A 1 86 ? -8.870 -12.574 9.932 1.00 97.44 86 GLY A N 1
ATOM 666 C CA . GLY A 1 86 ? -7.701 -13.012 10.706 1.00 97.44 86 GLY A CA 1
ATOM 667 C C . GLY A 1 86 ? -6.859 -14.127 10.065 1.00 97.44 86 GLY A C 1
ATOM 668 O O . GLY A 1 86 ? -5.819 -14.504 10.612 1.00 97.44 86 GLY A O 1
ATOM 669 N N . GLN A 1 87 ? -7.251 -14.647 8.898 1.00 98.19 87 GLN A N 1
ATOM 670 C CA . GLN A 1 87 ? -6.526 -15.696 8.175 1.00 98.19 87 GLN A CA 1
ATOM 671 C C . GLN A 1 87 ? -5.699 -15.120 7.026 1.00 98.19 87 GLN A C 1
ATOM 673 O O . GLN A 1 87 ? -6.119 -14.169 6.376 1.00 98.19 87 GLN A O 1
ATOM 678 N N . LEU A 1 88 ? -4.525 -15.709 6.772 1.00 98.00 88 LEU A N 1
ATOM 679 C CA . LEU A 1 88 ? -3.689 -15.301 5.642 1.00 98.00 88 LEU A CA 1
ATOM 680 C C . LEU A 1 88 ? -4.360 -15.779 4.358 1.00 98.00 88 LEU A C 1
ATOM 682 O O . LEU A 1 88 ? -4.567 -16.980 4.192 1.00 98.00 88 LEU A O 1
ATOM 686 N N . ALA A 1 89 ? -4.718 -14.840 3.493 1.00 97.94 89 ALA A N 1
ATOM 687 C CA . ALA A 1 89 ? -5.310 -15.122 2.194 1.00 97.94 89 ALA A CA 1
ATOM 688 C C . ALA A 1 89 ? -4.257 -15.097 1.081 1.00 97.94 89 ALA A C 1
ATOM 690 O O . ALA A 1 89 ? -4.377 -15.854 0.120 1.00 97.94 89 ALA A O 1
ATOM 691 N N . ASP A 1 90 ? -3.251 -14.231 1.214 1.00 97.88 90 ASP A N 1
ATOM 692 C CA . ASP A 1 90 ? -2.176 -14.062 0.240 1.00 97.88 90 ASP A CA 1
ATOM 693 C C . ASP A 1 90 ? -0.954 -13.390 0.884 1.00 97.88 90 ASP A C 1
ATOM 695 O O . ASP A 1 90 ? -1.094 -12.643 1.854 1.00 97.88 90 ASP A O 1
ATOM 699 N N . GLU A 1 91 ? 0.232 -13.629 0.339 1.00 96.19 91 GLU A N 1
ATOM 700 C CA . GLU A 1 91 ? 1.487 -12.977 0.732 1.00 96.19 91 GLU A CA 1
ATOM 701 C C . GLU A 1 91 ? 2.292 -12.687 -0.530 1.00 96.19 91 GLU A C 1
ATOM 703 O O . GLU A 1 91 ? 2.272 -13.480 -1.467 1.00 96.19 91 GLU A O 1
ATOM 708 N N . TYR A 1 92 ? 3.000 -11.564 -0.553 1.00 94.44 92 TYR A N 1
ATOM 709 C CA . TYR A 1 92 ? 3.894 -11.198 -1.644 1.00 94.44 92 TYR A CA 1
ATOM 710 C C . TYR A 1 92 ? 5.227 -10.712 -1.105 1.00 94.44 92 TYR A C 1
ATOM 712 O O . TYR A 1 92 ? 5.278 -9.979 -0.114 1.00 94.44 92 TYR A O 1
ATOM 720 N N . HIS A 1 93 ? 6.296 -11.060 -1.813 1.00 91.62 93 HIS A N 1
ATOM 721 C CA . HIS A 1 93 ? 7.651 -10.664 -1.480 1.00 91.62 93 HIS A CA 1
ATOM 722 C C . HIS A 1 93 ? 8.428 -10.320 -2.758 1.00 91.62 93 HIS A C 1
ATOM 724 O O . HIS A 1 93 ? 8.744 -11.208 -3.546 1.00 91.62 93 HIS A O 1
ATOM 730 N N . SER A 1 94 ? 8.785 -9.044 -2.969 1.00 89.44 94 SER A N 1
ATOM 731 C CA . SER A 1 94 ? 9.443 -8.628 -4.223 1.00 89.44 94 SER A CA 1
ATOM 732 C C . SER A 1 94 ? 10.884 -9.119 -4.388 1.00 89.44 94 SER A C 1
ATOM 734 O O . SER A 1 94 ? 11.409 -9.113 -5.499 1.00 89.44 94 SER A O 1
ATOM 736 N N . CYS A 1 95 ? 11.534 -9.540 -3.299 1.00 87.06 95 CYS A N 1
ATOM 737 C CA . CYS A 1 95 ? 12.887 -10.108 -3.318 1.00 87.06 95 CYS A CA 1
ATOM 738 C C . CYS A 1 95 ? 13.094 -11.113 -2.162 1.00 87.06 95 CYS A C 1
ATOM 740 O O . CYS A 1 95 ? 13.678 -10.730 -1.151 1.00 87.06 95 CYS A O 1
ATOM 742 N N . PRO A 1 96 ? 12.568 -12.353 -2.226 1.00 84.75 96 PRO A N 1
ATOM 743 C CA . PRO A 1 96 ? 12.565 -13.314 -1.103 1.00 84.75 96 PRO A CA 1
ATOM 744 C C . PRO A 1 96 ? 13.931 -13.515 -0.437 1.00 84.75 96 PRO A C 1
ATOM 746 O O . PRO A 1 96 ? 14.042 -13.491 0.786 1.00 84.75 96 PRO A O 1
ATOM 749 N N . ALA A 1 97 ? 14.993 -13.566 -1.242 1.00 80.25 97 ALA A N 1
ATOM 750 C CA . ALA A 1 97 ? 16.365 -13.727 -0.769 1.00 80.25 97 ALA A CA 1
ATOM 751 C C . ALA A 1 97 ? 16.978 -12.471 -0.103 1.00 80.25 97 ALA A C 1
ATOM 753 O O . ALA A 1 97 ? 18.158 -12.492 0.243 1.00 80.25 97 ALA A O 1
ATOM 754 N N . TYR A 1 98 ? 16.240 -11.361 0.067 1.00 76.44 98 TYR A N 1
ATOM 755 C CA . TYR A 1 98 ? 16.779 -10.064 0.522 1.00 76.44 98 TYR A CA 1
ATOM 756 C C . TYR A 1 98 ? 17.510 -10.110 1.876 1.00 76.44 98 TYR A C 1
ATOM 758 O O . TYR A 1 98 ? 18.504 -9.409 2.062 1.00 76.44 98 TYR A O 1
ATOM 766 N N . PHE A 1 99 ? 17.078 -10.953 2.813 1.00 72.69 99 PHE A N 1
ATOM 767 C CA . PHE A 1 99 ? 17.731 -11.073 4.124 1.00 72.69 99 PHE A CA 1
ATOM 768 C C . PHE A 1 99 ? 18.767 -12.200 4.198 1.00 72.69 99 PHE A C 1
ATOM 770 O O . PHE A 1 99 ? 19.571 -12.238 5.128 1.00 72.69 99 PHE A O 1
ATOM 777 N N . ASP A 1 100 ? 18.831 -13.058 3.178 1.00 69.50 100 ASP A N 1
ATOM 778 C CA . ASP A 1 100 ? 19.764 -14.186 3.111 1.00 69.50 100 ASP A CA 1
ATOM 779 C C . ASP A 1 100 ? 21.158 -13.779 2.591 1.00 69.50 100 ASP A C 1
ATOM 781 O O . ASP A 1 100 ? 22.064 -14.609 2.479 1.00 69.50 100 ASP A O 1
ATOM 785 N N . TYR A 1 101 ? 21.385 -12.487 2.313 1.00 59.59 101 TYR A N 1
ATOM 786 C CA . TYR A 1 101 ? 22.633 -11.925 1.767 1.00 59.59 101 TYR A CA 1
ATOM 787 C C . TYR A 1 101 ? 23.822 -11.877 2.754 1.00 59.59 101 TYR A C 1
ATOM 789 O O . TYR A 1 101 ? 24.769 -11.111 2.557 1.00 59.59 101 TYR A O 1
ATOM 797 N N . GLY A 1 102 ? 23.851 -12.748 3.767 1.00 50.94 102 GLY A N 1
ATOM 798 C CA . GLY A 1 102 ? 24.908 -12.893 4.781 1.00 50.94 102 GLY A CA 1
ATOM 799 C C . GLY A 1 102 ? 26.292 -13.349 4.280 1.00 50.94 102 GLY A C 1
ATOM 800 O O . GLY A 1 102 ? 27.061 -13.920 5.049 1.00 50.94 102 GLY A O 1
ATOM 801 N N . GLY A 1 103 ? 26.643 -13.089 3.017 1.00 44.81 103 GLY A N 1
ATOM 802 C CA . GLY A 1 103 ? 27.982 -13.300 2.469 1.00 44.81 103 GLY A CA 1
ATOM 803 C C . GLY A 1 103 ? 28.030 -14.264 1.283 1.00 44.81 103 GLY A C 1
ATOM 804 O O . GLY A 1 103 ? 28.244 -15.452 1.458 1.00 44.81 103 GLY A O 1
ATOM 805 N N . ARG A 1 104 ? 27.980 -13.680 0.077 1.00 48.28 104 ARG A N 1
ATOM 806 C CA . ARG A 1 104 ? 28.406 -14.210 -1.238 1.00 48.28 104 ARG A CA 1
ATOM 807 C C . ARG A 1 104 ? 27.711 -15.485 -1.764 1.00 48.28 104 ARG A C 1
ATOM 809 O O . ARG A 1 104 ? 27.903 -16.573 -1.245 1.00 48.28 104 ARG A O 1
ATOM 816 N N . ALA A 1 105 ? 27.120 -15.309 -2.956 1.00 48.88 105 ALA A N 1
ATOM 817 C CA . ALA A 1 105 ? 26.792 -16.312 -3.985 1.00 48.88 105 ALA A CA 1
ATOM 818 C C . ALA A 1 105 ? 25.333 -16.783 -4.140 1.00 48.88 105 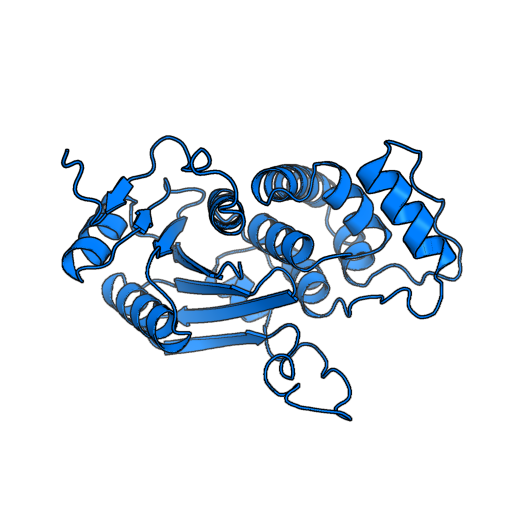ALA A C 1
ATOM 820 O O . ALA A 1 105 ? 25.117 -17.771 -4.836 1.00 48.88 105 ALA A O 1
ATOM 821 N N . ASN A 1 106 ? 24.338 -16.052 -3.632 1.00 52.47 106 ASN A N 1
ATOM 822 C CA . ASN A 1 106 ? 22.943 -16.332 -3.988 1.00 52.47 106 ASN A CA 1
ATOM 823 C C . ASN A 1 106 ? 22.473 -15.410 -5.121 1.00 52.47 106 ASN A C 1
ATOM 825 O O . ASN A 1 106 ? 22.728 -14.203 -5.114 1.00 52.47 106 ASN A O 1
ATOM 829 N N . ILE A 1 107 ? 21.854 -16.019 -6.131 1.00 58.94 107 ILE A N 1
ATOM 830 C CA . ILE A 1 107 ? 21.192 -15.339 -7.247 1.00 58.94 107 ILE A CA 1
ATOM 831 C C . ILE A 1 107 ? 19.957 -14.638 -6.658 1.00 58.94 107 ILE A C 1
ATOM 833 O O . ILE A 1 107 ? 19.270 -15.272 -5.859 1.00 58.94 107 ILE A O 1
ATOM 837 N N . PRO A 1 108 ? 19.672 -13.364 -6.994 1.00 63.66 108 PRO A N 1
ATOM 838 C CA . PRO A 1 108 ? 18.419 -12.734 -6.592 1.00 63.66 108 PRO A CA 1
ATOM 839 C C . PRO A 1 108 ? 17.246 -13.615 -7.025 1.00 63.66 108 PRO A C 1
ATOM 841 O O . PRO A 1 108 ? 17.129 -13.930 -8.209 1.00 63.66 108 PRO A O 1
ATOM 844 N N . GLU A 1 109 ? 16.422 -14.045 -6.073 1.00 74.31 109 GLU A N 1
ATOM 845 C CA . GLU A 1 109 ? 15.203 -14.786 -6.389 1.00 74.31 109 GLU A CA 1
ATOM 846 C C . GLU A 1 109 ? 14.168 -13.844 -7.011 1.00 74.31 109 GLU A C 1
ATOM 848 O O . GLU A 1 109 ? 14.114 -12.653 -6.688 1.00 74.31 109 GLU A O 1
ATOM 853 N N . GLU A 1 110 ? 13.373 -14.380 -7.936 1.00 84.19 110 GLU A N 1
ATOM 854 C CA . GLU A 1 110 ? 12.254 -13.653 -8.533 1.00 84.19 110 GLU A CA 1
ATOM 855 C C . GLU A 1 110 ? 11.208 -13.293 -7.459 1.00 84.19 110 GLU A C 1
ATOM 857 O O . GLU A 1 110 ? 11.144 -13.956 -6.419 1.00 84.19 110 GLU A O 1
ATOM 862 N N . PRO A 1 111 ? 10.382 -12.252 -7.684 1.00 90.31 111 PRO A N 1
ATOM 863 C CA . PRO A 1 111 ? 9.260 -11.956 -6.803 1.00 90.31 111 PRO A CA 1
ATOM 864 C C . PRO A 1 111 ? 8.372 -13.187 -6.584 1.00 90.31 111 PRO A C 1
ATOM 866 O O . PRO A 1 111 ? 7.956 -13.825 -7.553 1.00 90.31 111 PRO A O 1
ATOM 869 N N . ASP A 1 112 ? 8.035 -13.478 -5.329 1.00 91.88 112 ASP A N 1
ATOM 870 C CA . ASP A 1 112 ? 7.208 -14.631 -4.957 1.00 91.88 112 ASP A CA 1
ATOM 871 C C . ASP A 1 112 ? 5.848 -14.199 -4.395 1.00 91.88 112 ASP A C 1
ATOM 873 O O . ASP A 1 112 ? 5.698 -13.121 -3.809 1.00 91.88 112 ASP A O 1
ATOM 877 N N . GLY A 1 113 ? 4.849 -15.058 -4.590 1.00 95.06 113 GLY A N 1
ATOM 878 C CA . GLY A 1 113 ? 3.479 -14.849 -4.138 1.00 95.06 113 GLY A CA 1
ATOM 879 C C . GLY A 1 113 ? 2.751 -13.704 -4.853 1.00 95.06 113 GLY A C 1
ATOM 880 O O . GLY A 1 113 ? 3.047 -13.355 -5.997 1.00 95.06 113 GLY A O 1
ATOM 881 N N . GLY A 1 114 ? 1.754 -13.127 -4.193 1.00 95.50 114 GLY A N 1
ATOM 882 C CA . GLY A 1 114 ? 0.960 -12.003 -4.673 1.00 95.50 114 GLY A CA 1
ATOM 883 C C . GLY A 1 114 ? 0.039 -12.345 -5.838 1.00 95.50 114 GLY A C 1
ATOM 884 O O . GLY A 1 114 ? 0.373 -12.148 -7.003 1.00 95.50 114 GLY A O 1
ATOM 885 N N . ASN A 1 115 ? -1.152 -12.831 -5.526 1.00 97.44 115 ASN A N 1
ATOM 886 C CA . ASN A 1 115 ? -2.213 -13.143 -6.466 1.00 97.44 115 ASN A CA 1
ATOM 887 C C . ASN A 1 115 ? -3.094 -11.909 -6.709 1.00 97.44 115 ASN A C 1
ATOM 889 O O . ASN A 1 115 ? -3.999 -11.599 -5.926 1.00 97.44 115 ASN A O 1
ATOM 893 N N . ALA A 1 116 ? -2.898 -11.238 -7.850 1.00 97.25 116 ALA A N 1
ATOM 894 C CA . ALA A 1 116 ? -3.642 -10.023 -8.174 1.00 97.25 116 ALA A CA 1
ATOM 895 C C . ALA A 1 116 ? -5.161 -10.246 -8.212 1.00 97.25 116 ALA A C 1
ATOM 897 O O . ALA A 1 116 ? -5.923 -9.344 -7.877 1.00 97.25 116 ALA A O 1
ATOM 898 N N . ARG A 1 117 ? -5.632 -11.449 -8.576 1.00 97.81 117 ARG A N 1
ATOM 899 C CA . ARG A 1 117 ? -7.073 -11.757 -8.573 1.00 97.81 117 ARG A CA 1
ATOM 900 C C . ARG A 1 117 ? -7.629 -11.791 -7.159 1.00 97.81 117 ARG A C 1
ATOM 902 O O . ARG A 1 117 ? -8.684 -11.210 -6.921 1.00 97.81 117 ARG A O 1
ATOM 909 N N . THR A 1 118 ? -6.937 -12.470 -6.244 1.00 97.88 118 THR A N 1
ATOM 910 C CA . THR A 1 118 ? -7.332 -12.530 -4.831 1.00 97.88 118 THR A CA 1
ATOM 911 C C . THR A 1 118 ? -7.342 -11.132 -4.232 1.00 97.88 118 THR A C 1
ATOM 913 O O . THR A 1 118 ? -8.319 -10.761 -3.577 1.00 97.88 118 THR A O 1
ATOM 916 N N . LEU A 1 119 ? -6.309 -10.337 -4.515 1.00 96.69 119 LEU A N 1
ATOM 917 C CA . LEU A 1 119 ? -6.204 -8.969 -4.029 1.00 96.69 119 LEU A CA 1
ATOM 918 C C . LEU A 1 119 ? -7.326 -8.082 -4.585 1.00 96.69 119 LEU A C 1
ATOM 920 O O . LEU A 1 119 ? -8.056 -7.485 -3.796 1.00 96.69 119 LEU A O 1
ATOM 924 N N . CYS A 1 120 ? -7.552 -8.069 -5.905 1.00 96.44 120 CYS A N 1
ATOM 925 C CA . CYS A 1 120 ? -8.644 -7.307 -6.519 1.00 96.44 120 CYS A CA 1
ATOM 926 C C . CYS A 1 120 ? -10.012 -7.714 -5.971 1.00 96.44 120 CYS A C 1
ATOM 928 O O . CYS A 1 120 ? -10.795 -6.854 -5.577 1.00 96.44 120 CYS A O 1
ATOM 930 N N . ALA A 1 121 ? -10.302 -9.017 -5.908 1.00 97.00 121 ALA A N 1
ATOM 931 C CA . ALA A 1 121 ? -11.585 -9.513 -5.421 1.00 97.00 121 ALA A CA 1
ATOM 932 C C . ALA A 1 121 ? -11.825 -9.117 -3.957 1.00 97.00 121 ALA A C 1
ATOM 934 O O . ALA A 1 121 ? -12.912 -8.659 -3.607 1.00 97.00 121 ALA A O 1
ATOM 935 N N . THR A 1 122 ? -10.798 -9.241 -3.115 1.00 96.69 122 THR A N 1
ATOM 936 C CA . THR A 1 122 ? -10.869 -8.884 -1.693 1.00 96.69 122 THR A CA 1
ATOM 93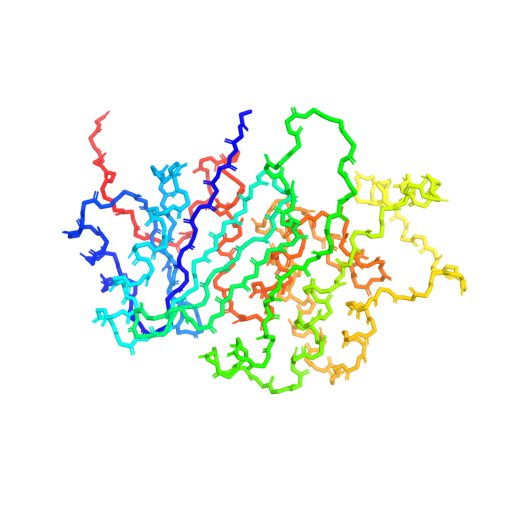7 C C . THR A 1 122 ? -11.029 -7.377 -1.498 1.00 96.69 122 THR A C 1
ATOM 939 O O . THR A 1 122 ? -11.826 -6.931 -0.670 1.00 96.69 122 THR A O 1
ATOM 942 N N . TRP A 1 123 ? -10.321 -6.578 -2.296 1.00 94.69 123 TRP A N 1
ATOM 943 C CA . TRP A 1 123 ? -10.377 -5.121 -2.224 1.00 94.69 123 TRP A CA 1
ATOM 944 C C . TRP A 1 123 ? -11.513 -4.504 -3.049 1.00 94.69 123 TRP A C 1
ATOM 946 O O . TRP A 1 123 ? -11.717 -3.294 -2.994 1.00 94.69 123 TRP A O 1
ATOM 956 N N . GLY A 1 124 ? -12.334 -5.308 -3.732 1.00 94.94 124 GLY A N 1
ATOM 957 C CA . GLY A 1 124 ? -13.487 -4.845 -4.513 1.00 94.94 124 GLY A CA 1
ATOM 958 C C . GLY A 1 124 ? -13.114 -4.034 -5.756 1.00 94.94 124 GLY A C 1
ATOM 959 O O . GLY A 1 124 ? -13.844 -3.117 -6.122 1.00 94.94 124 GLY A O 1
ATOM 960 N N . ILE A 1 125 ? -11.977 -4.349 -6.370 1.00 93.56 125 ILE A N 1
ATOM 961 C CA . ILE A 1 125 ? -11.437 -3.672 -7.551 1.00 93.56 125 ILE A CA 1
ATOM 962 C C . ILE A 1 125 ? -11.852 -4.435 -8.809 1.00 93.56 125 ILE A C 1
ATOM 964 O O . ILE A 1 125 ? -11.919 -5.666 -8.809 1.00 93.56 125 ILE A O 1
ATOM 968 N N . ASP A 1 126 ? -12.124 -3.701 -9.891 1.00 93.81 126 ASP A N 1
ATOM 969 C CA . ASP A 1 126 ? -12.525 -4.290 -11.168 1.00 93.81 126 ASP A CA 1
ATOM 970 C C . ASP A 1 126 ? -11.456 -5.252 -11.726 1.00 93.81 126 ASP A C 1
ATOM 972 O O . ASP A 1 126 ? -10.249 -5.020 -11.630 1.00 93.81 126 ASP A O 1
ATOM 976 N N . ASN A 1 127 ? -11.904 -6.338 -12.358 1.00 94.38 127 ASN A N 1
ATOM 977 C CA . ASN A 1 127 ? -11.021 -7.345 -12.946 1.00 94.38 127 ASN A CA 1
ATOM 978 C C . ASN A 1 127 ? -10.111 -6.788 -14.057 1.00 94.38 127 ASN A C 1
ATOM 980 O O . ASN A 1 127 ? -9.072 -7.388 -14.341 1.00 94.38 127 ASN A O 1
ATOM 984 N N . ALA A 1 128 ? -10.464 -5.658 -14.673 1.00 93.94 128 ALA A N 1
ATOM 985 C CA . ALA A 1 128 ? -9.627 -4.953 -15.636 1.00 93.94 128 ALA A CA 1
ATOM 986 C C . ALA A 1 128 ? -8.271 -4.531 -15.045 1.00 93.94 128 ALA A C 1
ATOM 988 O O . ALA A 1 128 ? -7.303 -4.442 -15.792 1.00 93.94 128 ALA A O 1
ATOM 989 N N . TRP A 1 129 ? -8.165 -4.347 -13.722 1.00 94.19 129 TRP A N 1
ATOM 990 C CA . TRP A 1 129 ? -6.915 -3.985 -13.042 1.00 94.19 129 TRP A CA 1
ATOM 991 C C . TRP A 1 129 ? -5.959 -5.159 -12.815 1.00 94.19 129 TRP A C 1
ATOM 993 O O . TRP A 1 129 ? -4.779 -4.934 -12.548 1.00 94.19 129 TRP A O 1
ATOM 1003 N N . ILE A 1 130 ? -6.431 -6.407 -12.932 1.00 97.06 130 ILE A N 1
ATOM 1004 C CA . ILE A 1 130 ? -5.621 -7.605 -12.649 1.00 97.06 130 ILE A CA 1
ATOM 1005 C C . ILE A 1 130 ? -4.306 -7.609 -13.447 1.00 97.06 130 ILE A C 1
ATOM 1007 O O . ILE A 1 130 ? -3.263 -7.805 -12.827 1.00 97.06 130 ILE A O 1
ATOM 1011 N N . PRO A 1 131 ? -4.291 -7.369 -14.777 1.00 95.88 131 PRO A N 1
ATOM 1012 C CA . PRO A 1 131 ? -3.042 -7.345 -15.531 1.00 95.88 131 PRO A CA 1
ATOM 1013 C C . PRO A 1 131 ? -2.080 -6.252 -15.060 1.00 95.88 131 PRO A C 1
ATOM 1015 O O . PRO A 1 131 ? -0.876 -6.489 -15.047 1.00 95.88 131 PRO A O 1
ATOM 1018 N N . LEU A 1 132 ? -2.589 -5.078 -14.660 1.00 94.38 132 LEU A N 1
ATOM 1019 C CA . LEU A 1 132 ? -1.751 -3.992 -14.149 1.00 94.38 132 LEU A CA 1
ATOM 1020 C C . LEU A 1 132 ? -1.088 -4.396 -12.833 1.00 94.38 132 LEU A C 1
ATOM 1022 O O . LEU A 1 132 ? 0.118 -4.232 -12.691 1.00 94.38 132 LEU A O 1
ATOM 1026 N N . ILE A 1 133 ? -1.856 -4.955 -11.896 1.00 95.81 133 ILE A N 1
ATOM 1027 C CA . ILE A 1 133 ? -1.346 -5.376 -10.585 1.00 95.81 133 ILE A CA 1
ATOM 1028 C C . ILE A 1 133 ? -0.363 -6.546 -10.723 1.00 95.81 133 ILE A C 1
ATOM 1030 O O . ILE A 1 133 ? 0.687 -6.526 -10.085 1.00 95.81 133 ILE A O 1
ATOM 1034 N N . GLU A 1 134 ? -0.619 -7.515 -11.609 1.00 95.50 134 GLU A N 1
ATOM 1035 C CA . GLU A 1 134 ? 0.393 -8.527 -11.950 1.00 95.50 134 GLU A CA 1
ATOM 1036 C C . GLU A 1 134 ? 1.643 -7.875 -12.553 1.00 95.50 134 GLU A C 1
ATOM 1038 O O . GLU A 1 134 ? 2.753 -8.212 -12.160 1.00 95.50 134 GLU A O 1
ATOM 1043 N N . GLY A 1 135 ? 1.488 -6.893 -13.447 1.00 92.81 135 GLY A N 1
ATOM 1044 C CA . GLY A 1 135 ? 2.608 -6.120 -13.984 1.00 92.81 135 GLY A CA 1
ATOM 1045 C C . GLY A 1 135 ? 3.414 -5.415 -12.890 1.00 92.81 135 GLY A C 1
ATOM 1046 O O . GLY A 1 135 ? 4.634 -5.389 -12.966 1.00 92.81 135 GLY A O 1
ATOM 1047 N N . ILE A 1 136 ? 2.763 -4.911 -11.838 1.00 92.69 136 ILE A N 1
ATOM 1048 C CA . ILE A 1 136 ? 3.425 -4.320 -10.666 1.00 92.69 136 ILE A CA 1
ATOM 1049 C C . ILE A 1 136 ? 4.242 -5.373 -9.901 1.00 92.69 136 ILE A C 1
ATOM 1051 O O . ILE A 1 136 ? 5.390 -5.103 -9.548 1.00 92.69 136 ILE A O 1
ATOM 1055 N N . PHE A 1 137 ? 3.681 -6.563 -9.661 1.00 92.94 137 PHE A N 1
ATOM 1056 C CA . PHE A 1 137 ? 4.332 -7.638 -8.895 1.00 92.94 137 PHE A CA 1
ATOM 1057 C C . PHE A 1 137 ? 5.432 -8.373 -9.660 1.00 92.94 137 PHE A C 1
ATOM 1059 O O . PHE A 1 137 ? 6.426 -8.790 -9.074 1.00 92.94 137 PHE A O 1
ATOM 1066 N N . ARG A 1 138 ? 5.262 -8.562 -10.966 1.00 91.56 138 ARG A N 1
ATOM 1067 C CA . ARG A 1 138 ? 6.185 -9.338 -11.808 1.00 91.56 138 ARG A CA 1
ATOM 1068 C C . ARG A 1 138 ? 7.197 -8.481 -12.536 1.00 91.56 138 ARG A C 1
ATOM 1070 O O . ARG A 1 138 ? 8.023 -9.028 -13.263 1.00 91.56 138 ARG A O 1
ATOM 1077 N N . GLU A 1 139 ? 7.155 -7.161 -12.359 1.00 86.19 139 GLU A N 1
ATOM 1078 C CA . GLU A 1 139 ? 8.218 -6.308 -12.861 1.00 86.19 139 GLU A CA 1
ATOM 1079 C C . GLU A 1 139 ? 9.511 -6.715 -12.153 1.00 86.19 139 GLU A C 1
ATOM 1081 O O . GLU A 1 139 ? 9.787 -6.335 -11.018 1.00 86.19 139 GLU A O 1
ATOM 1086 N N . THR A 1 140 ? 10.337 -7.522 -12.798 1.00 74.00 140 THR A N 1
ATOM 1087 C CA . THR A 1 140 ? 11.710 -7.698 -12.351 1.00 74.00 140 THR A CA 1
ATOM 1088 C C . THR A 1 140 ? 12.381 -6.346 -12.490 1.00 74.00 140 THR A C 1
ATOM 1090 O O . THR A 1 140 ? 12.140 -5.660 -13.485 1.00 74.00 140 THR A O 1
ATOM 1093 N N . LYS A 1 141 ? 13.211 -5.932 -11.520 1.00 64.06 141 LYS A N 1
ATOM 1094 C CA . LYS A 1 141 ? 14.059 -4.755 -11.733 1.00 64.06 141 LYS A CA 1
ATOM 1095 C C . LYS A 1 141 ? 14.750 -4.992 -13.064 1.00 64.06 141 LYS A C 1
ATOM 1097 O O . LYS A 1 141 ? 15.546 -5.925 -13.172 1.00 64.06 141 LYS A O 1
ATOM 1102 N N . ASN A 1 142 ? 14.430 -4.173 -14.062 1.00 53.03 142 ASN A N 1
ATOM 1103 C CA . ASN A 1 142 ? 15.231 -4.073 -15.260 1.00 53.03 142 ASN A CA 1
ATOM 1104 C C . ASN A 1 142 ? 16.496 -3.384 -14.758 1.00 53.03 142 ASN A C 1
ATOM 1106 O O . ASN A 1 142 ? 16.653 -2.167 -14.851 1.00 53.03 142 ASN A O 1
ATOM 1110 N N . THR A 1 143 ? 17.332 -4.132 -14.026 1.00 45.81 143 THR A N 1
ATOM 1111 C CA . THR A 1 143 ? 18.623 -3.642 -13.621 1.00 45.81 143 THR A CA 1
ATOM 1112 C C . THR A 1 143 ? 19.289 -3.425 -14.949 1.00 45.81 143 THR A C 1
ATOM 1114 O O . THR A 1 143 ? 19.740 -4.363 -15.596 1.00 45.81 143 THR A O 1
ATOM 1117 N N . THR A 1 144 ? 19.378 -2.167 -15.324 1.00 43.59 144 THR A N 1
ATOM 1118 C CA . THR A 1 144 ? 20.269 -1.590 -16.318 1.00 43.59 144 THR A CA 1
ATOM 1119 C C . THR A 1 144 ? 21.744 -1.952 -16.074 1.00 43.59 144 THR A C 1
ATOM 1121 O O . THR A 1 144 ? 22.636 -1.318 -16.621 1.00 43.59 144 THR A O 1
ATOM 1124 N N . ARG A 1 145 ? 22.035 -3.011 -15.303 1.00 40.06 145 ARG A N 1
ATOM 1125 C CA . ARG A 1 145 ? 23.311 -3.714 -15.254 1.00 40.06 145 ARG A CA 1
ATOM 1126 C C . ARG A 1 145 ? 23.825 -4.042 -16.653 1.00 40.06 145 ARG A C 1
ATOM 1128 O O . ARG A 1 145 ? 25.033 -3.980 -16.840 1.00 40.06 145 ARG A O 1
ATOM 1135 N N . ASP A 1 146 ? 22.927 -4.284 -17.608 1.00 39.25 146 ASP A N 1
ATOM 1136 C CA . ASP A 1 146 ? 23.294 -4.581 -18.995 1.00 39.25 146 ASP A CA 1
ATOM 1137 C C . ASP A 1 146 ? 23.308 -3.342 -19.919 1.00 39.25 146 ASP A C 1
ATOM 1139 O O . ASP A 1 146 ? 23.778 -3.437 -21.049 1.00 39.25 146 ASP A O 1
ATOM 1143 N N . SER A 1 147 ? 22.869 -2.160 -19.452 1.00 48.84 147 SER A N 1
ATOM 1144 C CA . SER A 1 147 ? 22.991 -0.890 -20.193 1.00 48.84 147 SER A CA 1
ATOM 1145 C C . SER A 1 147 ? 23.153 0.320 -19.252 1.00 48.84 147 SER A C 1
ATOM 1147 O O . SER A 1 147 ? 22.173 0.985 -18.892 1.00 48.84 147 SER A O 1
ATOM 1149 N N . PRO A 1 148 ? 24.396 0.622 -18.828 1.00 55.09 148 PRO A N 1
ATOM 1150 C CA . PRO A 1 148 ? 24.708 1.739 -17.934 1.00 55.09 148 PRO A CA 1
ATOM 1151 C C . PRO A 1 148 ? 24.255 3.100 -18.480 1.00 55.09 148 PRO A C 1
ATOM 1153 O O . PRO A 1 148 ? 23.846 3.967 -17.711 1.00 55.09 148 PRO A O 1
ATOM 1156 N N . GLU A 1 149 ? 24.278 3.269 -19.803 1.00 56.97 149 GLU A N 1
ATOM 1157 C CA . GLU A 1 149 ? 23.948 4.524 -20.490 1.00 56.97 149 GLU A CA 1
ATOM 1158 C C . GLU A 1 149 ? 22.473 4.906 -20.303 1.00 56.97 149 GLU A C 1
ATOM 1160 O O . GLU A 1 149 ? 22.174 6.031 -19.900 1.00 56.97 149 GLU A O 1
ATOM 1165 N N . LEU A 1 150 ? 21.553 3.943 -20.456 1.00 57.00 150 LEU A N 1
ATOM 1166 C CA . LEU A 1 150 ? 20.123 4.164 -20.210 1.00 57.00 150 LEU A CA 1
ATOM 1167 C C . LEU A 1 150 ? 19.861 4.528 -18.736 1.00 57.00 150 LEU A C 1
ATOM 1169 O O . LEU A 1 150 ? 18.980 5.327 -18.426 1.00 57.00 150 LEU A O 1
ATOM 1173 N N . SER A 1 151 ? 20.654 3.967 -17.813 1.00 65.12 151 SER A N 1
ATOM 1174 C CA . SER A 1 151 ? 20.542 4.260 -16.381 1.00 65.12 151 SER A CA 1
ATOM 1175 C C . SER A 1 151 ? 20.914 5.706 -16.045 1.00 65.12 151 SER A C 1
ATOM 1177 O O . SER A 1 151 ? 20.253 6.331 -15.214 1.00 65.12 151 SER A O 1
ATOM 1179 N N . ASP A 1 152 ? 21.926 6.259 -16.715 1.00 68.62 152 ASP A N 1
ATOM 1180 C CA . ASP A 1 152 ? 22.397 7.619 -16.465 1.00 68.62 152 ASP A CA 1
ATOM 1181 C C . ASP A 1 152 ? 21.501 8.662 -17.137 1.00 68.62 152 ASP A C 1
ATOM 1183 O O . ASP A 1 152 ? 21.241 9.711 -16.548 1.00 68.62 152 ASP A O 1
ATOM 1187 N N . GLU A 1 153 ? 20.953 8.376 -18.320 1.00 68.69 153 GLU A N 1
ATOM 1188 C CA . GLU A 1 153 ? 19.951 9.233 -18.966 1.00 68.69 153 GLU A CA 1
ATOM 1189 C C . GLU A 1 153 ? 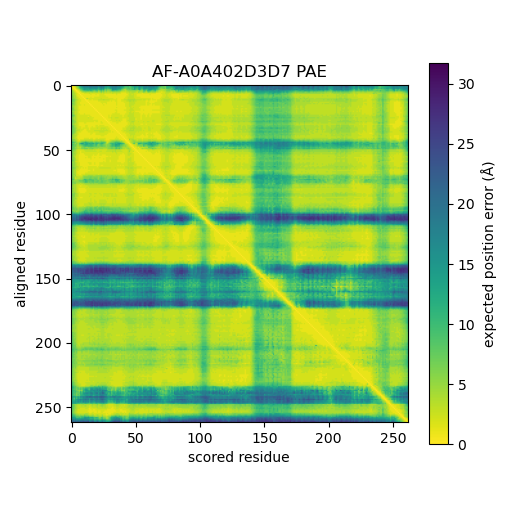18.662 9.321 -18.146 1.00 68.69 153 GLU A C 1
ATOM 1191 O O . GLU A 1 153 ? 18.175 10.420 -17.874 1.00 68.69 153 GLU A O 1
ATOM 1196 N N . ILE A 1 154 ? 18.148 8.181 -17.674 1.00 66.31 154 ILE A N 1
ATOM 1197 C CA . ILE A 1 154 ? 16.949 8.131 -16.830 1.00 66.31 154 ILE A CA 1
ATOM 1198 C C . ILE A 1 154 ? 17.194 8.837 -15.490 1.00 66.31 154 ILE A C 1
ATOM 1200 O O . ILE A 1 154 ? 16.352 9.615 -15.039 1.00 66.31 154 ILE A O 1
ATOM 1204 N N . ARG A 1 155 ? 18.360 8.639 -14.860 1.00 68.12 155 ARG A N 1
ATOM 1205 C CA . ARG A 1 155 ? 18.734 9.414 -13.666 1.00 68.12 155 ARG A CA 1
ATOM 1206 C C . ARG A 1 155 ? 18.796 10.907 -13.982 1.00 68.12 155 ARG A C 1
ATOM 1208 O O . ARG A 1 155 ? 18.216 11.706 -13.258 1.00 68.12 155 ARG A O 1
ATOM 1215 N N . ASN A 1 156 ? 19.441 11.319 -15.068 1.00 73.38 156 ASN A N 1
ATOM 1216 C CA . ASN A 1 156 ? 19.495 12.733 -15.438 1.00 73.38 156 ASN A CA 1
ATOM 1217 C C . ASN A 1 156 ? 18.097 13.321 -15.681 1.00 73.38 156 ASN A C 1
ATOM 1219 O O . ASN A 1 156 ? 17.848 14.456 -15.282 1.00 73.38 156 ASN A O 1
ATOM 1223 N N . PHE A 1 157 ? 17.169 12.562 -16.264 1.00 75.06 157 PHE A N 1
ATOM 1224 C CA . PHE A 1 157 ? 15.774 12.976 -16.388 1.00 75.06 157 PHE A CA 1
ATOM 1225 C C . PHE A 1 157 ? 15.115 13.213 -15.021 1.00 75.06 157 PHE A C 1
ATOM 1227 O O . PHE A 1 157 ? 14.555 14.291 -14.800 1.00 75.06 157 PHE A O 1
ATOM 1234 N N . LEU A 1 158 ? 15.211 12.239 -14.108 1.00 70.06 158 LEU A N 1
ATOM 1235 C CA . LEU A 1 158 ? 14.603 12.317 -12.775 1.00 70.06 158 LEU A CA 1
ATOM 1236 C C . LEU A 1 158 ? 15.177 13.474 -11.947 1.00 70.06 158 LEU A C 1
ATOM 1238 O O . LEU A 1 158 ? 14.431 14.173 -11.272 1.00 70.06 158 LEU A O 1
ATOM 1242 N N . TRP A 1 159 ? 16.493 13.695 -12.024 1.00 68.25 159 TRP A N 1
ATOM 1243 C CA . TRP A 1 159 ? 17.206 14.621 -11.140 1.00 68.25 159 TRP A CA 1
ATOM 1244 C C . TRP A 1 159 ? 17.442 16.018 -11.732 1.00 68.25 159 TRP A C 1
ATOM 1246 O O . TRP A 1 159 ? 17.565 16.983 -10.982 1.00 68.25 159 TRP A O 1
ATOM 1256 N N . ARG A 1 160 ? 17.564 16.159 -13.060 1.00 74.12 160 ARG A N 1
ATOM 1257 C CA . ARG A 1 160 ? 17.993 17.417 -13.716 1.00 74.12 160 ARG A CA 1
ATOM 1258 C C . ARG A 1 160 ? 16.951 18.049 -14.623 1.00 74.12 160 ARG A C 1
ATOM 1260 O O . ARG A 1 160 ? 17.215 19.102 -15.199 1.00 74.12 160 ARG A O 1
ATOM 1267 N N . GLY A 1 161 ? 15.786 17.435 -14.770 1.00 67.25 161 GLY A N 1
ATOM 1268 C CA . GLY A 1 161 ? 14.696 18.076 -15.484 1.00 67.25 161 GLY A CA 1
ATOM 1269 C C . GLY A 1 161 ? 14.711 17.910 -17.010 1.00 67.25 161 GLY A C 1
ATOM 1270 O O . GLY A 1 161 ? 13.956 18.616 -17.672 1.00 67.25 161 GLY A O 1
ATOM 1271 N N . GLY A 1 162 ? 15.545 17.018 -17.564 1.00 72.81 162 GLY A N 1
ATOM 1272 C CA . GLY A 1 162 ? 15.720 16.825 -19.016 1.00 72.81 162 GLY A CA 1
ATOM 1273 C C . GLY A 1 162 ? 14.510 16.224 -19.747 1.00 72.81 162 GLY A C 1
ATOM 1274 O O . GLY A 1 162 ? 13.463 15.990 -19.143 1.00 72.81 162 GLY A O 1
ATOM 1275 N N . GLU A 1 163 ? 14.662 15.971 -21.051 1.00 73.75 163 GLU A N 1
ATOM 1276 C CA . GLU A 1 163 ? 13.693 15.196 -21.840 1.00 73.75 163 GLU A CA 1
ATOM 1277 C C . GLU A 1 163 ? 13.828 13.699 -21.536 1.00 73.75 163 GLU A C 1
ATOM 1279 O O . GLU A 1 163 ? 14.927 13.199 -21.286 1.00 73.75 163 GLU A O 1
ATOM 1284 N N . LEU A 1 164 ? 12.701 12.983 -21.542 1.00 69.00 164 LEU A N 1
ATOM 1285 C CA . LEU A 1 164 ? 12.697 11.537 -21.357 1.00 69.00 164 LEU A CA 1
ATOM 1286 C C . LEU A 1 164 ? 13.325 10.873 -22.600 1.00 69.00 164 LEU A C 1
ATOM 1288 O O . LEU A 1 164 ? 12.873 11.179 -23.709 1.00 69.00 164 LEU A O 1
ATOM 1292 N N . PRO A 1 165 ? 14.315 9.971 -22.460 1.00 69.38 165 PRO A N 1
ATOM 1293 C CA . PRO A 1 165 ? 14.908 9.308 -23.616 1.00 69.38 165 PRO A CA 1
ATOM 1294 C C . PRO A 1 165 ? 13.845 8.587 -24.453 1.00 69.38 165 PRO A C 1
ATOM 1296 O O . PRO A 1 165 ? 12.864 8.044 -23.935 1.00 69.38 165 PRO A O 1
ATOM 1299 N N . SER A 1 166 ? 14.015 8.592 -25.775 1.00 66.25 166 SER A N 1
ATOM 1300 C CA . SER A 1 166 ? 13.140 7.833 -26.666 1.00 66.25 166 SER A CA 1
ATOM 1301 C C . SER A 1 166 ? 13.341 6.339 -26.420 1.00 66.25 166 SER A C 1
ATOM 1303 O O . SER A 1 166 ? 14.475 5.866 -26.490 1.00 66.25 166 SER A O 1
ATOM 1305 N N . ALA A 1 167 ? 12.261 5.593 -26.176 1.00 59.66 167 ALA A N 1
ATOM 1306 C CA . ALA A 1 167 ? 12.333 4.139 -26.069 1.00 59.66 167 ALA A CA 1
ATOM 1307 C C . ALA A 1 167 ? 12.926 3.553 -27.363 1.00 59.66 167 ALA A C 1
ATOM 1309 O O . ALA A 1 167 ? 12.403 3.791 -28.455 1.00 59.66 167 ALA A O 1
ATOM 1310 N N . THR A 1 168 ? 14.041 2.829 -27.261 1.00 57.41 168 THR A N 1
ATOM 1311 C CA . THR A 1 168 ? 14.615 2.107 -28.401 1.00 57.41 168 THR A CA 1
ATOM 1312 C C . THR A 1 168 ? 13.815 0.827 -28.642 1.00 57.41 168 THR A C 1
ATOM 1314 O O . THR A 1 168 ? 13.209 0.271 -27.729 1.00 57.41 168 THR A O 1
ATOM 1317 N N . SER A 1 169 ? 13.804 0.329 -29.880 1.00 50.84 169 SER A N 1
ATOM 1318 C CA . SER A 1 169 ? 13.037 -0.869 -30.262 1.00 50.84 169 SER A CA 1
ATOM 1319 C C . SER A 1 169 ? 13.455 -2.159 -29.539 1.00 50.84 169 SER A C 1
ATOM 1321 O O . SER A 1 169 ? 12.762 -3.162 -29.669 1.00 50.84 169 SER A O 1
ATOM 1323 N N . GLU A 1 170 ? 14.582 -2.150 -28.818 1.00 47.56 170 GLU A N 1
ATOM 1324 C CA . GLU A 1 170 ? 15.104 -3.292 -28.053 1.00 47.56 170 GLU A CA 1
ATOM 1325 C C . GLU A 1 170 ? 14.682 -3.295 -26.578 1.00 47.56 170 GLU A C 1
ATOM 1327 O O . GLU A 1 170 ? 14.809 -4.328 -25.922 1.00 47.56 170 GLU A O 1
ATOM 1332 N N . SER A 1 171 ? 14.114 -2.203 -26.046 1.00 52.03 171 SER A N 1
ATOM 1333 C CA . SER A 1 171 ? 13.383 -2.297 -24.783 1.00 52.03 171 SER A CA 1
ATOM 1334 C C . SER A 1 171 ? 12.011 -2.887 -25.089 1.00 52.03 171 SER A C 1
ATOM 1336 O O . SER A 1 171 ? 11.061 -2.157 -25.384 1.00 52.03 171 SER A O 1
ATOM 1338 N N . GLU A 1 172 ? 11.891 -4.214 -25.068 1.00 56.28 172 GLU A N 1
ATOM 1339 C CA . GLU A 1 172 ? 10.582 -4.834 -24.884 1.00 56.28 172 GLU A CA 1
ATOM 1340 C C . GLU A 1 172 ? 9.942 -4.150 -23.671 1.00 56.28 172 GLU A C 1
ATOM 1342 O O . GLU A 1 172 ? 10.458 -4.256 -22.560 1.00 56.28 172 GLU A O 1
ATOM 1347 N N . GLY A 1 173 ? 8.903 -3.339 -23.905 1.00 67.12 173 GLY A N 1
ATOM 1348 C CA . GLY A 1 173 ? 8.332 -2.479 -22.871 1.00 67.12 173 GLY A CA 1
ATOM 1349 C C . GLY A 1 173 ? 8.042 -3.267 -21.595 1.00 67.12 173 GLY A C 1
ATOM 1350 O O . GLY A 1 173 ? 7.642 -4.436 -21.664 1.00 67.12 173 GLY A O 1
ATOM 1351 N N . SER A 1 174 ? 8.259 -2.626 -20.445 1.00 84.00 174 SER A N 1
ATOM 1352 C CA . SER A 1 174 ? 8.054 -3.239 -19.131 1.00 84.00 174 SER A CA 1
ATOM 1353 C C . SER A 1 174 ? 6.693 -3.941 -19.056 1.00 84.00 174 SER A C 1
ATOM 1355 O O . SER A 1 174 ? 5.726 -3.544 -19.724 1.00 84.00 174 SER A O 1
ATOM 1357 N N . GLN A 1 175 ? 6.598 -5.029 -18.286 1.00 87.62 175 GLN A N 1
ATOM 1358 C CA . GLN A 1 175 ? 5.323 -5.744 -18.147 1.00 87.62 175 GLN A CA 1
ATOM 1359 C C . GLN A 1 175 ? 4.249 -4.798 -17.609 1.00 87.62 175 GLN A C 1
ATOM 1361 O O . GLN A 1 175 ? 3.132 -4.780 -18.127 1.00 87.62 175 GLN A O 1
ATOM 1366 N N . PHE A 1 176 ? 4.635 -3.939 -16.665 1.00 90.50 176 PHE A N 1
ATOM 1367 C CA . PHE A 1 176 ? 3.815 -2.843 -16.176 1.00 90.50 176 PHE A CA 1
ATOM 1368 C C . PHE A 1 176 ? 3.348 -1.886 -17.287 1.00 90.50 176 PHE A C 1
ATOM 1370 O O . PHE A 1 176 ? 2.149 -1.644 -17.400 1.00 90.50 176 PHE A O 1
ATOM 1377 N N . ALA A 1 177 ? 4.245 -1.378 -18.141 1.00 89.56 177 ALA A N 1
ATOM 1378 C CA . ALA A 1 177 ? 3.881 -0.441 -19.209 1.00 89.56 177 ALA A CA 1
ATOM 1379 C C . ALA A 1 177 ? 2.899 -1.066 -20.208 1.00 89.56 177 ALA A C 1
ATOM 1381 O O . ALA A 1 177 ? 1.918 -0.435 -20.602 1.00 89.56 177 ALA A O 1
ATOM 1382 N N . ARG A 1 178 ? 3.123 -2.331 -20.585 1.00 90.50 178 ARG A N 1
ATOM 1383 C CA . ARG A 1 178 ? 2.208 -3.068 -21.472 1.00 90.50 178 ARG A CA 1
ATOM 1384 C C . ARG A 1 178 ? 0.842 -3.279 -20.825 1.00 90.50 178 ARG A C 1
ATOM 1386 O O . ARG A 1 178 ? -0.177 -3.111 -21.491 1.00 90.50 178 ARG A O 1
ATOM 1393 N N . ALA A 1 179 ? 0.813 -3.628 -19.541 1.00 92.88 179 ALA A N 1
ATOM 1394 C CA . ALA A 1 179 ? -0.431 -3.807 -18.806 1.00 92.88 179 ALA A CA 1
ATOM 1395 C C . ALA A 1 179 ? -1.205 -2.490 -18.643 1.00 92.88 179 ALA A C 1
ATOM 1397 O O . ALA A 1 179 ? -2.421 -2.475 -18.818 1.00 92.88 179 ALA A O 1
ATOM 1398 N N . LEU A 1 180 ? -0.504 -1.383 -18.387 1.00 92.25 180 LEU A N 1
ATOM 1399 C CA . LEU A 1 180 ? -1.089 -0.046 -18.321 1.00 92.25 180 LEU A CA 1
ATOM 1400 C C . LEU A 1 180 ? -1.734 0.350 -19.653 1.00 92.25 180 LEU A C 1
ATOM 1402 O O . LEU A 1 180 ? -2.893 0.750 -19.673 1.00 92.25 180 LEU A O 1
ATOM 1406 N N . GLN A 1 181 ? -1.038 0.152 -20.773 1.00 92.00 181 GLN A N 1
ATOM 1407 C CA . GLN A 1 181 ? -1.568 0.452 -22.111 1.00 92.00 181 GLN A CA 1
ATOM 1408 C C . GLN A 1 181 ? -2.788 -0.399 -22.495 1.00 92.00 181 GLN A C 1
ATOM 1410 O O . GLN A 1 181 ? -3.555 -0.008 -23.375 1.00 92.00 181 GLN A O 1
ATOM 1415 N N . ALA A 1 182 ? -2.973 -1.559 -21.860 1.00 93.31 182 ALA A N 1
ATOM 1416 C CA . ALA A 1 182 ? -4.112 -2.437 -22.103 1.00 93.31 182 ALA A CA 1
ATOM 1417 C C . ALA A 1 182 ? -5.396 -1.995 -21.374 1.00 93.31 182 ALA A C 1
ATOM 1419 O O . ALA A 1 182 ? -6.475 -2.504 -21.688 1.00 93.31 182 ALA A O 1
ATOM 1420 N N . LEU A 1 183 ? -5.307 -1.067 -20.4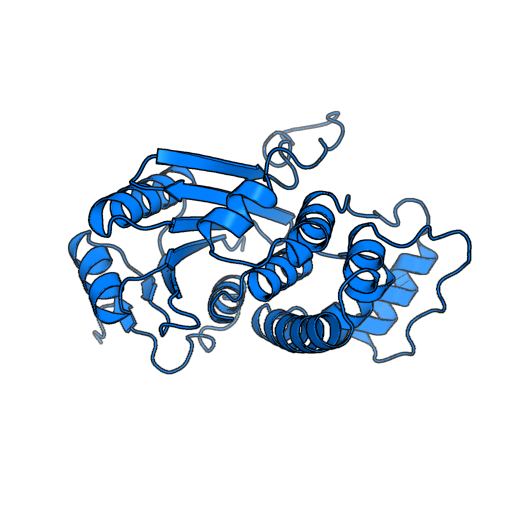14 1.00 92.75 183 LEU A N 1
ATOM 1421 C CA . LEU A 1 183 ? -6.479 -0.522 -19.730 1.00 92.75 183 LEU A CA 1
ATOM 1422 C C . LEU A 1 183 ? -7.295 0.401 -20.653 1.00 92.75 183 LEU A C 1
ATOM 1424 O O . LEU A 1 183 ? -6.747 1.014 -21.570 1.00 92.75 183 LEU A O 1
ATOM 1428 N N . PRO A 1 184 ? -8.604 0.579 -20.410 1.00 95.50 184 PRO A N 1
ATOM 1429 C CA . PRO A 1 184 ? -9.367 1.661 -21.027 1.00 95.50 184 PRO A CA 1
ATOM 1430 C C . PRO A 1 184 ? -8.733 3.029 -20.739 1.00 95.50 184 PRO A C 1
ATOM 1432 O O . PRO A 1 184 ? -8.302 3.270 -19.615 1.00 95.50 184 PRO A O 1
ATOM 1435 N N . GLN A 1 185 ? -8.737 3.946 -21.714 1.00 94.62 185 GLN A N 1
ATOM 1436 C CA . GLN A 1 185 ? -8.052 5.245 -21.589 1.00 94.62 185 GLN A CA 1
ATOM 1437 C C . GLN A 1 185 ? -8.445 6.021 -20.323 1.00 94.62 185 GLN A C 1
ATOM 1439 O O . GLN A 1 185 ? -7.573 6.503 -19.617 1.00 94.62 185 GLN A O 1
ATOM 1444 N N . ALA A 1 186 ? -9.738 6.071 -19.986 1.00 94.44 186 ALA A N 1
ATOM 1445 C CA . ALA A 1 186 ? -10.196 6.752 -18.772 1.00 94.44 186 ALA A CA 1
ATOM 1446 C C . ALA A 1 186 ? -9.560 6.170 -17.494 1.00 94.44 186 ALA A C 1
ATOM 1448 O O . ALA A 1 186 ? -9.157 6.913 -16.611 1.00 94.44 186 ALA A O 1
ATOM 1449 N N . MET A 1 187 ? -9.398 4.843 -17.428 1.00 94.31 187 MET A N 1
ATOM 1450 C CA . MET A 1 187 ? -8.741 4.187 -16.295 1.00 94.31 187 MET A CA 1
ATOM 1451 C C . MET A 1 187 ? -7.232 4.440 -16.281 1.00 94.31 187 MET A C 1
ATOM 1453 O O . MET A 1 187 ? -6.648 4.520 -15.206 1.00 94.31 187 MET A O 1
ATOM 1457 N N . GLN A 1 188 ? -6.600 4.564 -17.454 1.00 94.19 188 GLN A N 1
ATOM 1458 C CA . GLN A 1 188 ? -5.191 4.954 -17.545 1.00 94.19 188 GLN A CA 1
ATOM 1459 C C . GLN A 1 188 ? -4.981 6.367 -17.004 1.00 94.19 188 GLN A C 1
ATOM 1461 O O . GLN A 1 188 ? -4.065 6.576 -16.215 1.00 94.19 188 GLN A O 1
ATOM 1466 N N . ASP A 1 189 ? -5.832 7.312 -17.404 1.00 94.31 189 ASP A N 1
ATOM 1467 C CA . ASP A 1 189 ? -5.738 8.713 -16.993 1.00 94.31 189 ASP A CA 1
ATOM 1468 C C . ASP A 1 189 ? -5.947 8.849 -15.475 1.00 94.31 189 ASP A C 1
ATOM 1470 O O . ASP A 1 189 ? -5.126 9.467 -14.791 1.00 94.31 189 ASP A O 1
ATOM 1474 N N . ASP A 1 190 ? -6.982 8.192 -14.936 1.00 93.81 190 ASP A N 1
ATOM 1475 C CA . ASP A 1 190 ? -7.258 8.149 -13.495 1.00 93.81 190 ASP A CA 1
ATOM 1476 C C . ASP A 1 190 ? -6.096 7.500 -12.724 1.00 93.81 190 ASP A C 1
ATOM 1478 O O . ASP A 1 190 ? -5.623 8.039 -11.719 1.00 93.81 190 ASP A O 1
ATOM 1482 N N . PHE A 1 191 ? -5.585 6.364 -13.215 1.00 93.69 191 PHE A N 1
ATOM 1483 C CA . PHE A 1 191 ? -4.441 5.686 -12.610 1.00 93.69 191 PHE A CA 1
ATOM 1484 C C . PHE A 1 191 ? -3.198 6.570 -12.602 1.00 93.69 191 PHE A C 1
ATOM 1486 O O . PHE A 1 191 ? -2.559 6.695 -11.565 1.00 93.69 191 PHE A O 1
ATOM 1493 N N . LEU A 1 192 ? -2.834 7.173 -13.737 1.00 93.56 192 LEU A N 1
ATOM 1494 C CA . LEU A 1 192 ? -1.629 7.991 -13.859 1.00 93.56 192 LEU A CA 1
ATOM 1495 C C . LEU A 1 192 ? -1.710 9.244 -12.987 1.00 93.56 192 LEU A C 1
ATOM 1497 O O . LEU A 1 192 ? -0.701 9.635 -12.401 1.00 93.56 192 LEU A O 1
ATOM 1501 N N . SER A 1 193 ? -2.899 9.833 -12.848 1.00 93.00 193 SER A N 1
ATOM 1502 C CA . SER A 1 193 ? -3.131 10.935 -11.915 1.00 93.00 193 SER A CA 1
ATOM 1503 C C . SER A 1 193 ? -2.869 10.498 -10.471 1.00 93.00 193 SER A C 1
ATOM 1505 O O . SER A 1 193 ? -2.015 11.081 -9.797 1.00 93.00 193 SER A O 1
ATOM 1507 N N . ASN A 1 194 ? -3.508 9.411 -10.026 1.00 90.25 194 ASN A N 1
ATOM 1508 C CA . ASN A 1 194 ? -3.336 8.878 -8.672 1.00 90.25 194 ASN A CA 1
ATOM 1509 C C . ASN A 1 194 ? -1.901 8.404 -8.415 1.00 90.25 194 ASN A C 1
ATOM 1511 O O . ASN A 1 194 ? -1.349 8.642 -7.345 1.00 90.25 194 ASN A O 1
ATOM 1515 N N . PHE A 1 195 ? -1.270 7.770 -9.402 1.00 92.62 195 PHE A N 1
ATOM 1516 C CA . PHE A 1 195 ? 0.098 7.280 -9.315 1.00 92.62 195 PHE A CA 1
ATOM 1517 C C . PHE A 1 195 ? 1.105 8.432 -9.229 1.00 92.62 195 PHE A C 1
ATOM 1519 O O . PHE A 1 195 ? 2.049 8.359 -8.449 1.00 92.62 195 PHE A O 1
ATOM 1526 N N . SER A 1 196 ? 0.891 9.527 -9.960 1.00 91.94 196 SER A N 1
ATOM 1527 C CA . SER A 1 196 ? 1.715 10.732 -9.833 1.00 91.94 196 SER A CA 1
ATOM 1528 C C . SER A 1 196 ? 1.619 11.336 -8.428 1.00 91.94 196 SER A C 1
ATOM 1530 O O . SER A 1 196 ? 2.651 11.595 -7.808 1.00 91.94 196 SER A O 1
ATOM 1532 N N . GLN A 1 197 ? 0.407 11.466 -7.876 1.00 89.62 197 GLN A N 1
ATOM 1533 C CA . GLN A 1 197 ? 0.211 11.950 -6.502 1.00 89.62 197 GLN A CA 1
ATOM 1534 C C . GLN A 1 197 ? 0.839 11.008 -5.465 1.00 89.62 197 GLN A C 1
ATOM 1536 O O . GLN A 1 197 ? 1.530 11.458 -4.554 1.00 89.62 197 GLN A O 1
ATOM 1541 N N . ALA A 1 198 ? 0.686 9.697 -5.652 1.00 86.94 198 ALA A N 1
ATOM 1542 C CA . ALA A 1 198 ? 1.327 8.666 -4.843 1.00 86.94 198 ALA A CA 1
ATOM 1543 C C . ALA A 1 198 ? 2.861 8.756 -4.888 1.00 86.94 198 ALA A C 1
ATOM 1545 O O . ALA A 1 198 ? 3.526 8.605 -3.866 1.00 86.94 198 ALA A O 1
ATOM 1546 N N . CYS A 1 199 ? 3.441 9.038 -6.055 1.00 86.00 199 CYS A N 1
ATOM 1547 C CA . CYS A 1 199 ? 4.877 9.245 -6.201 1.00 86.00 199 CYS A CA 1
ATOM 1548 C C . CYS A 1 199 ? 5.375 10.495 -5.460 1.00 86.00 199 CYS A C 1
ATOM 1550 O O . CYS A 1 199 ? 6.438 10.458 -4.839 1.00 86.00 199 CYS A O 1
ATOM 1552 N N . ILE A 1 200 ? 4.619 11.593 -5.504 1.00 86.62 200 ILE A N 1
ATOM 1553 C CA . ILE A 1 200 ? 4.941 12.806 -4.742 1.00 86.62 200 ILE A CA 1
ATOM 1554 C C . ILE A 1 200 ? 4.886 12.500 -3.243 1.00 86.62 200 ILE A C 1
ATOM 1556 O O . ILE A 1 200 ? 5.857 12.766 -2.541 1.00 86.62 200 ILE A O 1
ATOM 1560 N N . ALA A 1 201 ? 3.807 11.861 -2.781 1.00 82.56 201 ALA A N 1
ATOM 1561 C CA . ALA A 1 201 ? 3.627 11.486 -1.381 1.00 82.56 201 ALA A CA 1
ATOM 1562 C C . ALA A 1 201 ? 4.717 10.526 -0.874 1.00 82.56 201 ALA A C 1
ATOM 1564 O O . ALA A 1 201 ? 5.137 10.638 0.264 1.00 82.56 201 ALA A O 1
ATOM 1565 N N . ALA A 1 202 ? 5.228 9.618 -1.711 1.00 79.38 202 ALA A N 1
ATOM 1566 C CA . ALA A 1 202 ? 6.325 8.718 -1.335 1.00 79.38 202 ALA A CA 1
ATOM 1567 C C . ALA A 1 202 ? 7.722 9.382 -1.347 1.00 79.38 202 ALA A C 1
ATOM 1569 O O . ALA A 1 202 ? 8.737 8.689 -1.207 1.00 79.38 202 ALA A O 1
ATOM 1570 N N . GLY A 1 203 ? 7.813 10.683 -1.645 1.00 83.12 203 GLY A N 1
ATOM 1571 C CA . GLY A 1 203 ? 9.084 11.396 -1.793 1.00 83.12 203 GLY A CA 1
ATOM 1572 C C . GLY A 1 203 ? 9.916 10.937 -2.996 1.00 83.12 203 GLY A C 1
ATOM 1573 O O . GLY A 1 203 ? 11.130 11.125 -3.017 1.00 83.12 203 GLY A O 1
ATOM 1574 N N . VAL A 1 204 ? 9.298 10.304 -4.002 1.00 81.25 204 VAL A N 1
ATOM 1575 C CA . VAL A 1 204 ? 10.009 9.805 -5.196 1.00 81.25 204 VAL A CA 1
ATOM 1576 C C . VAL A 1 204 ? 9.947 10.751 -6.391 1.00 81.25 204 VAL A C 1
ATOM 1578 O O . VAL A 1 204 ? 10.563 10.478 -7.419 1.00 81.25 204 VAL A O 1
ATOM 1581 N N . GLY A 1 205 ? 9.213 11.854 -6.270 1.00 84.31 205 GLY A N 1
ATOM 1582 C CA . GLY A 1 205 ? 9.080 12.877 -7.303 1.00 84.31 205 GLY A CA 1
ATOM 1583 C C . GLY A 1 205 ? 7.983 12.585 -8.330 1.00 84.31 205 GLY A C 1
ATOM 1584 O O . GLY A 1 205 ? 7.687 11.440 -8.672 1.00 84.31 205 GLY A O 1
ATOM 1585 N N . ASP A 1 206 ? 7.397 13.655 -8.857 1.00 83.19 206 ASP A N 1
ATOM 1586 C CA . ASP A 1 206 ? 6.290 13.669 -9.824 1.00 83.19 206 ASP A CA 1
ATOM 1587 C C . ASP A 1 206 ? 6.601 12.919 -11.135 1.00 83.19 206 ASP A C 1
ATOM 1589 O O . ASP A 1 206 ? 5.754 12.203 -11.683 1.00 83.19 206 ASP A O 1
ATOM 1593 N N . ARG A 1 207 ? 7.853 13.008 -11.589 1.00 85.00 207 ARG A N 1
ATOM 1594 C CA . ARG A 1 207 ? 8.390 12.377 -12.805 1.00 85.00 207 ARG A CA 1
ATOM 1595 C C . ARG A 1 207 ? 8.550 10.861 -12.725 1.00 85.00 207 ARG A C 1
ATOM 1597 O O . ARG A 1 207 ? 8.699 10.214 -13.763 1.00 85.00 207 ARG A O 1
ATOM 1604 N N . THR A 1 208 ? 8.515 10.276 -11.527 1.00 85.75 208 THR A N 1
ATOM 1605 C CA . THR A 1 208 ? 8.672 8.822 -11.358 1.00 85.75 208 THR A CA 1
ATOM 1606 C C . THR A 1 208 ? 7.525 8.055 -12.006 1.00 85.75 208 THR A C 1
ATOM 1608 O O . THR A 1 208 ? 7.759 7.013 -12.616 1.00 85.75 208 THR A O 1
ATOM 1611 N N . SER A 1 209 ? 6.308 8.597 -11.954 1.00 87.31 209 SER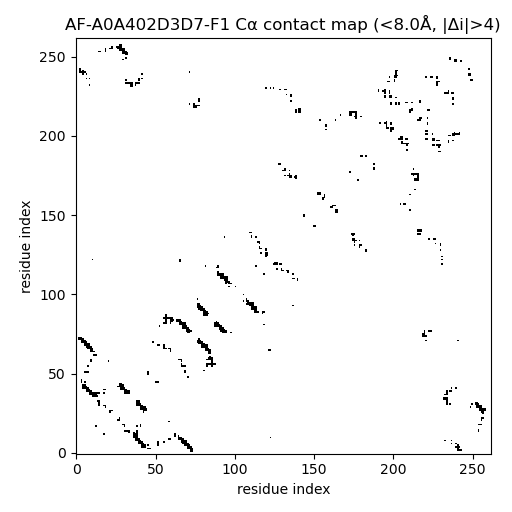 A N 1
ATOM 1612 C CA . SER A 1 209 ? 5.139 7.995 -12.603 1.00 87.31 209 SER A CA 1
ATOM 1613 C C . SER A 1 209 ? 5.289 7.927 -14.131 1.00 87.31 209 SER A C 1
ATOM 1615 O O . SER A 1 209 ? 5.072 6.873 -14.733 1.00 87.31 209 SER A O 1
ATOM 1617 N N . GLU A 1 210 ? 5.760 9.013 -14.755 1.00 87.38 210 GLU A N 1
ATOM 1618 C CA . GLU A 1 210 ? 6.029 9.071 -16.195 1.00 87.38 210 GLU A CA 1
ATOM 1619 C C . GLU A 1 210 ? 7.136 8.088 -16.589 1.00 87.38 210 GLU A C 1
ATOM 1621 O O . GLU A 1 210 ? 6.946 7.285 -17.504 1.00 87.38 210 GLU A O 1
ATOM 1626 N N . ALA A 1 211 ? 8.264 8.094 -15.872 1.00 84.56 211 ALA A N 1
ATOM 1627 C CA . ALA A 1 211 ? 9.360 7.168 -16.138 1.00 84.56 211 ALA A CA 1
ATOM 1628 C C . ALA A 1 211 ? 8.903 5.704 -16.007 1.00 84.56 211 ALA A C 1
ATOM 1630 O O . ALA A 1 211 ? 9.168 4.893 -16.898 1.00 84.56 211 ALA A O 1
ATOM 1631 N N . ALA A 1 212 ? 8.147 5.379 -14.953 1.00 86.00 212 ALA A N 1
ATOM 1632 C CA . ALA A 1 212 ? 7.639 4.033 -14.723 1.00 86.00 212 ALA A CA 1
ATOM 1633 C C . ALA A 1 212 ? 6.665 3.571 -15.811 1.00 86.00 212 ALA A C 1
ATOM 1635 O O . ALA A 1 212 ? 6.749 2.428 -16.260 1.00 86.00 212 ALA A O 1
ATOM 1636 N N . SER A 1 213 ? 5.805 4.466 -16.306 1.00 86.12 213 SER A N 1
ATOM 1637 C CA . SER A 1 213 ? 4.860 4.163 -17.389 1.00 86.12 213 SER A CA 1
ATOM 1638 C C . SER A 1 213 ? 5.530 3.775 -18.713 1.00 86.12 213 SER A C 1
ATOM 1640 O O . SER A 1 213 ? 4.885 3.162 -19.563 1.00 86.12 213 SER A O 1
ATOM 1642 N N . ARG A 1 214 ? 6.817 4.112 -18.897 1.00 83.44 214 ARG A N 1
ATOM 1643 C CA . ARG A 1 214 ? 7.574 3.806 -20.122 1.00 83.44 214 ARG A CA 1
ATOM 1644 C C . ARG A 1 214 ? 8.621 2.718 -19.928 1.00 83.44 214 ARG A C 1
ATOM 1646 O O . ARG A 1 214 ? 8.775 1.868 -20.799 1.00 83.44 214 ARG A O 1
ATOM 1653 N N . PHE A 1 215 ? 9.320 2.732 -18.796 1.00 81.81 215 PHE A N 1
ATOM 1654 C CA . PHE A 1 215 ? 10.494 1.884 -18.565 1.00 81.81 215 PHE A CA 1
ATOM 1655 C C . PHE A 1 215 ? 10.321 0.875 -17.427 1.00 81.81 215 PHE A C 1
ATOM 1657 O O . PHE A 1 215 ? 11.205 0.049 -17.216 1.00 81.81 215 PHE A O 1
ATOM 1664 N N . GLY A 1 216 ? 9.194 0.907 -16.708 1.00 86.00 216 GLY A N 1
ATOM 1665 C CA . GLY A 1 216 ? 9.003 0.126 -15.485 1.00 86.00 216 GLY A CA 1
ATOM 1666 C C . GLY A 1 216 ? 9.643 0.778 -14.255 1.00 86.00 216 GLY A C 1
ATOM 1667 O O . GLY A 1 216 ? 10.138 1.904 -14.293 1.00 86.00 216 GLY A O 1
ATOM 1668 N N . PHE A 1 217 ? 9.594 0.084 -13.120 1.00 85.56 217 PHE A N 1
ATOM 1669 C CA . PHE A 1 217 ? 9.997 0.660 -11.836 1.00 85.56 217 PHE A CA 1
ATOM 1670 C C . PHE A 1 217 ? 11.515 0.712 -11.666 1.00 85.56 217 PHE A C 1
ATOM 1672 O O . PHE A 1 217 ? 12.202 -0.305 -11.736 1.00 85.56 217 PHE A O 1
ATOM 1679 N N . LEU A 1 218 ? 12.024 1.902 -11.352 1.00 80.06 218 LEU A N 1
ATOM 1680 C CA . LEU A 1 218 ? 13.445 2.138 -11.077 1.00 80.06 218 LEU A CA 1
ATOM 1681 C C . LEU A 1 218 ? 13.804 1.914 -9.600 1.00 80.06 218 LEU A C 1
ATOM 1683 O O . LEU A 1 218 ? 14.964 1.684 -9.269 1.00 80.06 218 LEU A O 1
ATOM 1687 N N . GLN A 1 219 ? 12.801 1.972 -8.722 1.00 80.50 219 GLN A N 1
ATOM 1688 C CA . GLN A 1 219 ? 12.926 1.818 -7.274 1.00 80.50 219 GLN A CA 1
ATOM 1689 C C . GLN A 1 219 ? 11.639 1.242 -6.680 1.00 80.50 219 GLN A C 1
ATOM 1691 O O . GLN A 1 219 ? 10.552 1.473 -7.223 1.00 80.50 219 GLN A O 1
ATOM 1696 N N . GLU A 1 220 ? 11.733 0.518 -5.557 1.00 84.38 220 GLU A N 1
ATOM 1697 C CA . GLU A 1 220 ? 10.553 -0.143 -4.985 1.00 84.38 220 GLU A CA 1
ATOM 1698 C C . GLU A 1 220 ? 9.539 0.863 -4.453 1.00 84.38 220 GLU A C 1
ATOM 1700 O O . GLU A 1 220 ? 8.351 0.583 -4.538 1.00 84.38 220 GLU A O 1
ATOM 1705 N N . ARG A 1 221 ? 9.932 2.054 -3.975 1.00 84.06 221 ARG A N 1
ATOM 1706 C CA . ARG A 1 221 ? 8.947 3.093 -3.604 1.00 84.06 221 ARG A CA 1
ATOM 1707 C C . ARG A 1 221 ? 8.001 3.441 -4.754 1.00 84.06 221 ARG A C 1
ATOM 1709 O O . ARG A 1 221 ? 6.807 3.593 -4.536 1.00 84.06 221 ARG A O 1
ATOM 1716 N N . GLY A 1 222 ? 8.509 3.512 -5.988 1.00 87.31 222 GLY A N 1
ATOM 1717 C CA . GLY A 1 222 ? 7.666 3.722 -7.169 1.00 87.31 222 GLY A CA 1
ATOM 1718 C C . GLY A 1 222 ? 6.688 2.563 -7.386 1.00 87.31 222 GLY A C 1
ATOM 1719 O O . GLY A 1 222 ? 5.531 2.783 -7.729 1.00 87.31 222 GLY A O 1
ATOM 1720 N N . ARG A 1 223 ? 7.124 1.328 -7.115 1.00 89.19 223 ARG A N 1
ATOM 1721 C CA . ARG A 1 223 ? 6.264 0.139 -7.167 1.00 89.19 223 ARG A CA 1
ATOM 1722 C C . ARG A 1 223 ? 5.196 0.147 -6.067 1.00 89.19 223 ARG A C 1
ATOM 1724 O O . ARG A 1 223 ? 4.041 -0.150 -6.356 1.00 89.19 223 ARG A O 1
ATOM 1731 N N . HIS A 1 224 ? 5.551 0.533 -4.840 1.00 88.19 224 HIS A N 1
ATOM 1732 C CA . HIS A 1 224 ? 4.602 0.734 -3.739 1.00 88.19 224 HIS A CA 1
ATOM 1733 C C . HIS A 1 224 ? 3.557 1.789 -4.099 1.00 88.19 224 HIS A C 1
ATOM 1735 O O . HIS A 1 224 ? 2.365 1.549 -3.930 1.00 88.19 224 HIS A O 1
ATOM 1741 N N . ALA A 1 225 ? 3.998 2.925 -4.647 1.00 89.62 225 ALA A N 1
ATOM 1742 C CA . ALA A 1 225 ? 3.120 4.005 -5.073 1.00 89.62 225 ALA A CA 1
ATOM 1743 C C . ALA A 1 225 ? 2.137 3.553 -6.160 1.00 89.62 225 ALA A C 1
ATOM 1745 O O . ALA A 1 225 ? 0.945 3.838 -6.065 1.00 89.62 225 ALA A O 1
ATOM 1746 N N . ALA A 1 226 ? 2.604 2.781 -7.146 1.00 92.19 226 ALA A N 1
ATOM 1747 C CA . ALA A 1 226 ? 1.730 2.203 -8.162 1.00 92.19 226 ALA A CA 1
ATOM 1748 C C . ALA A 1 226 ? 0.721 1.213 -7.568 1.00 92.19 226 ALA A C 1
ATOM 1750 O O . ALA A 1 226 ? -0.445 1.239 -7.958 1.00 92.19 226 ALA A O 1
ATOM 1751 N N . LEU A 1 227 ? 1.138 0.362 -6.622 1.00 92.88 227 LEU A N 1
ATOM 1752 C CA . LEU A 1 227 ? 0.227 -0.573 -5.960 1.00 92.88 227 LEU A CA 1
ATOM 1753 C C . LEU A 1 227 ? -0.841 0.175 -5.158 1.00 92.88 227 LEU A C 1
ATOM 1755 O O . LEU A 1 227 ? -2.024 -0.107 -5.316 1.00 92.88 227 LEU A O 1
ATOM 1759 N N . ALA A 1 228 ? -0.445 1.150 -4.341 1.00 91.38 228 ALA A N 1
ATOM 1760 C CA . ALA A 1 228 ? -1.373 1.966 -3.565 1.00 91.38 228 ALA A CA 1
ATOM 1761 C C . ALA A 1 228 ? -2.371 2.705 -4.470 1.00 91.38 228 ALA A C 1
ATOM 1763 O O . ALA A 1 228 ? -3.572 2.657 -4.207 1.00 91.38 228 ALA A O 1
ATOM 1764 N N . ALA A 1 229 ? -1.901 3.293 -5.576 1.00 92.19 229 ALA A N 1
ATOM 1765 C CA . ALA A 1 229 ? -2.757 3.950 -6.562 1.00 92.19 229 ALA A CA 1
ATOM 1766 C C . ALA A 1 229 ? -3.731 2.972 -7.243 1.00 92.19 229 ALA A C 1
ATOM 1768 O O . ALA A 1 229 ? -4.913 3.282 -7.375 1.00 92.19 229 ALA A O 1
ATOM 1769 N N . ALA A 1 230 ? -3.268 1.779 -7.633 1.00 93.00 230 ALA A N 1
ATOM 1770 C CA . ALA A 1 230 ? -4.115 0.749 -8.239 1.00 93.00 230 ALA A CA 1
ATOM 1771 C C . ALA A 1 230 ? -5.170 0.205 -7.261 1.00 93.00 230 ALA A C 1
ATOM 1773 O O . ALA A 1 230 ? -6.270 -0.159 -7.673 1.00 93.00 230 ALA A O 1
ATOM 1774 N N . LEU A 1 231 ? -4.840 0.155 -5.968 1.00 92.38 231 LEU A N 1
ATOM 1775 C CA . LEU A 1 231 ? -5.740 -0.298 -4.910 1.00 92.38 231 LEU A CA 1
ATOM 1776 C C . LEU A 1 231 ? -6.645 0.811 -4.347 1.00 92.38 231 LEU A C 1
ATOM 1778 O O . LEU A 1 231 ? -7.548 0.515 -3.563 1.00 92.38 231 LEU A O 1
ATOM 1782 N N . GLY A 1 232 ? -6.412 2.071 -4.729 1.00 91.31 232 GLY A N 1
ATOM 1783 C CA . GLY A 1 232 ? -7.111 3.232 -4.178 1.00 91.31 232 GLY A CA 1
ATOM 1784 C C . GLY A 1 232 ? -6.860 3.432 -2.682 1.00 91.31 232 GLY A C 1
ATOM 1785 O O . GLY A 1 232 ? -7.762 3.895 -1.981 1.00 91.31 232 GLY A O 1
ATOM 1786 N N . LEU A 1 233 ? -5.681 3.036 -2.189 1.00 90.81 233 LEU A N 1
ATOM 1787 C CA . LEU A 1 233 ? -5.295 3.235 -0.791 1.00 90.81 233 LEU A CA 1
ATOM 1788 C C . LEU A 1 233 ? -5.054 4.725 -0.509 1.00 90.81 233 LEU A C 1
ATOM 1790 O O . LEU A 1 233 ? -4.616 5.436 -1.418 1.00 90.81 233 LEU A O 1
ATOM 1794 N N . PRO A 1 234 ? -5.258 5.177 0.744 1.00 86.62 234 PRO A N 1
ATOM 1795 C CA . PRO A 1 234 ? -4.863 6.516 1.157 1.00 86.62 234 PRO A CA 1
ATOM 1796 C C . PRO A 1 234 ? -3.409 6.815 0.767 1.00 86.62 234 PRO A C 1
ATOM 1798 O O . PRO A 1 234 ? -2.508 6.026 1.063 1.00 86.62 234 PRO A O 1
ATOM 1801 N N . LEU A 1 235 ? -3.154 7.950 0.107 1.00 77.25 235 LEU A N 1
ATOM 1802 C CA . LEU A 1 235 ? -1.798 8.316 -0.351 1.00 77.25 235 LEU A CA 1
ATOM 1803 C C . LEU A 1 235 ? -0.805 8.453 0.814 1.00 77.25 235 LEU A C 1
ATOM 1805 O O . LEU A 1 235 ? 0.399 8.247 0.664 1.00 77.25 235 LEU A O 1
ATOM 1809 N N . SER A 1 236 ? -1.342 8.732 1.995 1.00 67.88 236 SER A N 1
ATOM 1810 C CA . SER A 1 236 ? -0.661 8.752 3.283 1.00 67.88 236 SER A CA 1
ATOM 1811 C C . SER A 1 236 ? 0.082 7.464 3.643 1.00 67.88 236 SER A C 1
ATOM 1813 O O . SER A 1 236 ? 1.112 7.550 4.307 1.00 67.88 236 SER A O 1
ATOM 1815 N N . VAL A 1 237 ? -0.347 6.295 3.143 1.00 70.00 237 VAL A N 1
ATOM 1816 C CA . VAL A 1 237 ? 0.397 5.018 3.268 1.00 70.00 237 VAL A CA 1
ATOM 1817 C C . VAL A 1 237 ? 1.848 5.177 2.818 1.00 70.00 237 VAL A C 1
ATOM 1819 O O . VAL A 1 237 ? 2.760 4.552 3.356 1.00 70.00 237 VAL A O 1
ATOM 1822 N N . LEU A 1 238 ? 2.058 5.998 1.790 1.00 63.50 238 LEU A N 1
ATOM 1823 C CA . LEU A 1 238 ? 3.344 6.168 1.133 1.00 63.50 238 LEU A CA 1
ATOM 1824 C C . LEU A 1 238 ? 4.178 7.273 1.779 1.00 63.50 238 LEU A C 1
ATOM 1826 O O . LEU A 1 238 ? 5.393 7.130 1.851 1.00 63.50 238 LEU A O 1
ATOM 1830 N N . SER A 1 239 ? 3.513 8.310 2.291 1.00 56.25 239 SER A N 1
ATOM 1831 C CA . SER A 1 239 ? 4.112 9.387 3.094 1.00 56.25 239 SER A CA 1
ATOM 1832 C C . SER A 1 239 ? 4.828 8.837 4.328 1.00 56.25 239 SER A C 1
ATOM 1834 O O . SER A 1 239 ? 5.967 9.184 4.630 1.00 56.25 239 SER A O 1
ATOM 1836 N N . LEU A 1 240 ? 4.194 7.863 4.985 1.00 53.59 240 LEU A N 1
ATOM 1837 C CA . LEU A 1 240 ? 4.714 7.215 6.189 1.00 53.59 240 LEU A CA 1
ATOM 1838 C C . LEU A 1 240 ? 5.879 6.257 5.884 1.00 53.59 240 LEU A C 1
ATOM 1840 O O . LEU A 1 240 ? 6.576 5.825 6.793 1.00 53.59 240 LEU A O 1
ATOM 1844 N N . CYS A 1 241 ? 6.138 5.964 4.602 1.00 55.31 241 CYS A N 1
ATOM 1845 C CA . CYS A 1 241 ? 7.333 5.252 4.145 1.00 55.31 241 CYS A CA 1
ATOM 1846 C C . CYS A 1 241 ? 8.567 6.150 3.971 1.00 55.31 241 CYS A C 1
ATOM 1848 O O . CYS A 1 241 ? 9.657 5.627 3.740 1.00 55.31 241 CYS A O 1
ATOM 1850 N N . SER A 1 242 ? 8.421 7.472 4.083 1.00 52.53 242 SER A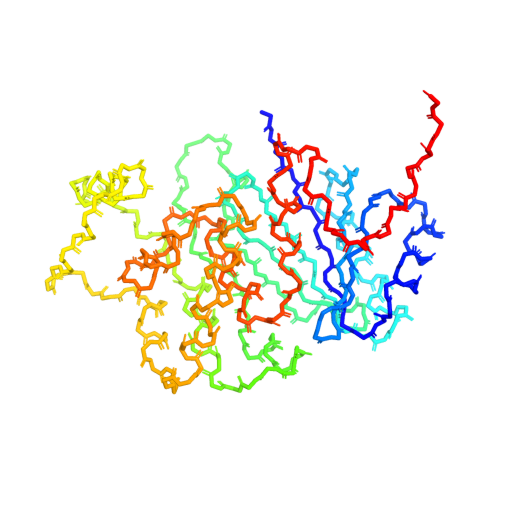 N 1
ATOM 1851 C CA . SER A 1 242 ? 9.489 8.458 3.902 1.00 52.53 242 SER A CA 1
ATOM 1852 C C . SER A 1 242 ? 9.548 9.418 5.093 1.00 52.53 242 SER A C 1
ATOM 1854 O O . SER A 1 242 ? 9.329 10.613 4.945 1.00 52.53 242 SER A O 1
ATOM 1856 N N . VAL A 1 243 ? 9.846 8.901 6.287 1.00 48.66 243 VAL A N 1
ATOM 1857 C CA . VAL A 1 243 ? 9.900 9.690 7.538 1.00 48.66 243 VAL A CA 1
ATOM 1858 C C . VAL A 1 243 ? 11.195 10.514 7.672 1.00 48.66 243 VAL A C 1
ATOM 1860 O O . VAL A 1 243 ? 11.641 10.801 8.777 1.00 48.66 243 VAL A O 1
ATOM 1863 N N . GLU A 1 244 ? 11.846 10.901 6.567 1.00 50.66 244 GLU A N 1
ATOM 1864 C CA . GLU A 1 244 ? 12.946 11.878 6.669 1.00 50.66 244 GLU A CA 1
ATOM 1865 C C . GLU A 1 244 ? 12.435 13.279 7.061 1.00 50.66 244 GLU A C 1
ATOM 1867 O O . GLU A 1 244 ? 13.240 14.127 7.439 1.00 50.66 244 GLU A O 1
ATOM 1872 N N . GLU A 1 245 ? 11.118 13.512 7.052 1.00 53.44 245 GLU A N 1
ATOM 1873 C CA . GLU A 1 245 ? 10.502 14.771 7.473 1.00 53.44 245 GLU A CA 1
ATOM 1874 C C . GLU A 1 245 ? 9.372 14.498 8.483 1.00 53.44 245 GLU A C 1
ATOM 1876 O O . GLU A 1 245 ? 8.365 13.873 8.155 1.00 53.44 245 GLU A O 1
ATOM 1881 N N . GLU A 1 246 ? 9.527 15.000 9.715 1.00 52.78 246 GLU A N 1
ATOM 1882 C CA . GLU A 1 246 ? 8.494 15.029 10.773 1.00 52.78 246 GLU A CA 1
ATOM 1883 C C . GLU A 1 246 ? 7.194 15.748 10.325 1.00 52.78 246 GLU A C 1
ATOM 1885 O O . GLU A 1 246 ? 6.160 15.646 10.979 1.00 52.78 246 GLU A O 1
ATOM 1890 N N . ASP A 1 247 ? 7.211 16.421 9.170 1.00 54.50 247 ASP A N 1
ATOM 1891 C CA . ASP A 1 247 ? 6.140 17.279 8.649 1.00 54.50 247 ASP A CA 1
ATOM 1892 C C . ASP A 1 247 ? 5.082 16.554 7.786 1.00 54.50 247 ASP A C 1
ATOM 1894 O O . ASP A 1 247 ? 4.207 17.187 7.194 1.00 54.50 247 ASP A O 1
ATOM 1898 N N . MET A 1 248 ? 5.136 15.225 7.688 1.00 67.88 248 MET A N 1
ATOM 1899 C CA . MET A 1 248 ? 4.376 14.453 6.693 1.00 67.88 248 MET A CA 1
ATOM 1900 C C . MET A 1 248 ? 3.214 13.628 7.283 1.00 67.88 248 MET A C 1
ATOM 1902 O O . MET A 1 248 ? 2.757 12.653 6.672 1.00 67.88 248 MET A O 1
ATOM 1906 N N . ILE A 1 249 ? 2.696 14.028 8.454 1.00 78.81 249 ILE A N 1
ATOM 1907 C CA . ILE A 1 249 ? 1.428 13.503 8.981 1.00 78.81 249 ILE A CA 1
ATOM 1908 C C . ILE A 1 249 ? 0.280 14.084 8.136 1.00 78.81 249 ILE A C 1
ATOM 1910 O O . ILE A 1 249 ? 0.102 15.303 8.093 1.00 78.81 249 ILE A O 1
ATOM 1914 N N . PRO A 1 250 ? -0.533 13.245 7.475 1.00 81.94 250 PRO A N 1
ATOM 1915 C CA . PRO A 1 250 ? -1.643 13.724 6.660 1.00 81.94 250 PRO A CA 1
ATOM 1916 C C . PRO A 1 250 ? -2.635 14.529 7.497 1.00 81.94 250 PRO A C 1
ATOM 1918 O O . PRO A 1 250 ? -2.994 14.114 8.605 1.00 81.94 250 PRO A O 1
ATOM 1921 N N . GLU A 1 251 ? -3.129 15.636 6.944 1.00 87.12 251 GLU A N 1
ATOM 1922 C CA . GLU A 1 251 ? -4.141 16.460 7.603 1.00 87.12 251 GLU A CA 1
ATOM 1923 C C . GLU A 1 251 ? -5.355 15.610 8.014 1.00 87.12 251 GLU A C 1
ATOM 1925 O O . GLU A 1 251 ? -5.868 14.795 7.245 1.00 87.12 251 GLU A O 1
ATOM 1930 N N . GLY A 1 252 ? -5.803 15.789 9.257 1.00 90.50 252 GLY A N 1
ATOM 1931 C CA . GLY A 1 252 ? -6.928 15.043 9.817 1.00 90.50 252 GLY A CA 1
ATOM 1932 C C . GLY A 1 252 ? -6.588 13.640 10.319 1.00 90.50 252 GLY A C 1
ATOM 1933 O O . GLY A 1 252 ? -7.508 12.917 10.693 1.00 90.50 252 GLY A O 1
ATOM 1934 N N . SER A 1 253 ? -5.316 13.232 10.347 1.00 92.62 253 SER A N 1
ATOM 1935 C CA . SER A 1 253 ? -4.900 11.980 10.997 1.00 92.62 253 SER A CA 1
ATOM 1936 C C . SER A 1 253 ? -5.108 12.021 12.518 1.00 92.62 253 SER A C 1
ATOM 1938 O O . SER A 1 253 ? -5.076 13.087 13.128 1.00 92.62 253 SER A O 1
ATOM 1940 N N . ILE A 1 254 ? -5.312 10.853 13.132 1.00 94.19 254 ILE A N 1
ATOM 1941 C CA . ILE A 1 254 ? -5.361 10.687 14.591 1.00 94.19 254 ILE A CA 1
ATOM 1942 C C . ILE A 1 254 ? -4.034 10.084 15.042 1.00 94.19 254 ILE A C 1
ATOM 1944 O O . ILE A 1 254 ? -3.652 9.019 14.557 1.00 94.19 254 ILE A O 1
ATOM 1948 N N . LEU A 1 255 ? -3.365 10.756 15.974 1.00 92.88 255 LEU A N 1
ATOM 1949 C CA . LEU A 1 255 ? -2.202 10.234 16.685 1.00 92.88 255 LEU A CA 1
ATOM 1950 C C . LEU A 1 255 ? -2.678 9.347 17.839 1.00 92.88 255 LEU A C 1
ATOM 1952 O O . LEU A 1 255 ? -3.600 9.723 18.561 1.00 92.88 255 LEU A O 1
ATOM 1956 N N . ILE A 1 256 ? -2.081 8.168 17.991 1.00 92.94 256 ILE A N 1
ATOM 1957 C CA . ILE A 1 256 ? -2.368 7.239 19.088 1.00 92.94 256 ILE A CA 1
ATOM 1958 C C . ILE A 1 256 ? -1.099 6.996 19.903 1.00 92.94 256 ILE A C 1
ATOM 1960 O O . ILE A 1 256 ? -0.024 6.821 19.333 1.00 92.94 256 ILE A O 1
ATOM 1964 N N . GLY A 1 257 ? -1.223 6.987 21.232 1.00 87.81 257 GLY A N 1
ATOM 1965 C CA . GLY A 1 257 ? -0.116 6.660 22.140 1.00 87.81 257 GLY A CA 1
ATOM 1966 C C . GLY A 1 257 ? 1.055 7.652 22.146 1.00 87.81 257 GLY A C 1
ATOM 1967 O O . GLY A 1 257 ? 2.081 7.365 22.755 1.00 87.81 257 GLY A O 1
ATOM 1968 N N . ILE A 1 258 ? 0.911 8.802 21.484 1.00 80.56 258 ILE A N 1
ATOM 1969 C CA . ILE A 1 258 ? 1.846 9.922 21.568 1.00 80.56 258 ILE A CA 1
ATOM 1970 C C . ILE A 1 258 ? 1.296 10.838 22.655 1.00 80.56 258 ILE A C 1
ATOM 1972 O O . ILE A 1 258 ? 0.321 11.557 22.432 1.00 80.56 258 ILE A O 1
ATOM 1976 N N . ASP A 1 259 ? 1.871 10.750 23.853 1.00 76.06 259 ASP A N 1
ATOM 1977 C CA . ASP A 1 259 ? 1.566 11.705 24.913 1.00 76.06 259 ASP A CA 1
ATOM 1978 C C . ASP A 1 259 ? 1.985 13.099 24.419 1.00 76.06 259 ASP A C 1
ATOM 1980 O O . ASP A 1 259 ? 3.153 13.334 24.120 1.00 76.06 259 ASP A O 1
ATOM 1984 N N . GLU A 1 260 ? 1.035 14.034 24.321 1.00 60.84 260 GLU A N 1
ATOM 1985 C CA . GLU A 1 260 ? 1.304 15.438 23.958 1.00 60.84 260 GLU A CA 1
ATOM 1986 C C . GLU A 1 260 ? 2.065 16.216 25.072 1.00 60.84 260 GLU A C 1
ATOM 1988 O O . GLU A 1 260 ? 2.108 17.445 25.049 1.00 60.84 260 GLU A O 1
ATOM 1993 N N . GLU A 1 261 ? 2.660 15.535 26.060 1.00 60.53 261 GLU A N 1
ATOM 1994 C CA . GLU A 1 261 ? 3.441 16.124 27.165 1.00 60.53 261 GLU A CA 1
ATOM 1995 C C . GLU A 1 261 ? 4.932 16.217 26.766 1.00 60.53 261 GLU A C 1
ATOM 1997 O O . GLU A 1 261 ? 5.510 15.229 26.321 1.00 60.53 261 GLU A O 1
ATOM 2002 N N . GLU A 1 262 ? 5.687 17.313 26.897 1.00 47.03 262 GLU A N 1
ATOM 2003 C CA . GLU A 1 262 ? 5.549 18.641 27.523 1.00 47.03 262 GLU A CA 1
ATOM 2004 C C . GLU A 1 262 ? 6.560 19.603 26.855 1.00 47.03 262 GLU A C 1
ATOM 2006 O O . GLU A 1 262 ? 7.701 19.160 26.567 1.00 47.03 262 GLU A O 1
#

Secondary structure (DSSP, 8-state):
---EEEEEEEESS-HHHHHHHHHHTT--EEEPPPBTTEEEEEESS---HHHHHHHHHHHHHHHTSEEEEEEEETTTEEEEEEEETTEEEEEEES-GGGG--SSS-PPPPPPEE--HHHHHHHHT--GGGHHHHHHHHH-----GGG-HHHHHHHHHHHHH--PPPPPPTTS---HHHHHHHTS-HHHHHHHHHHHHHHHHHTTS-THHHHHHHHH--SSHHHHHHHHHHHHT--THHHHTT-TT-TT-PPTTPEEES-----

Foldseek 3Di:
DKDKKKKKKWAADAQVVVQVVCLVVVFFFWWDGQFPRIIMTIGPPDPDPVVSLQVQLVRQLVRQAWMKIWIDTRLAWTWIFIAGNSHTPWIKIQFVCPVVPPDDDDDGDHIDIDQLVSLCVRLVHDPLCRQLLVLLRRQDQPPCPVPVPLVVQVVCCQPVVDDRDDDDPPLPWRSNLVSLVSHDPVVSVQLLVQLLLLCVLLVNHSCQSVCCNGHNHNTNLSSVSSNCSSSRHDSLSNNSNDVPDPPNRDPPMDTHNPPPDD